Protein AF-A0A3L6ZQE1-F1 (afdb_monomer_lite)

Radius of gyration: 48.71 Å; chains: 1; bounding box: 100×29×162 Å

Organism: NCBI:txid331618

Foldseek 3Di:
DPDDPDVVVVVVVVVVVVVCVVPDDPDPQWDQDPNDIDHPDPVGDDDDDDDDDPDDDDDDDDDDDDDDDDDPDDDDDPDDDDDPDDDDDPDDDDDPDDDDDPDDDDDPDDDDDPDDDDDPDDDDDPDDDDDDPQDWDDDPPFWIFGCVPLNTWTAGPQGWIWDDDPFWTWTDDPQWIFIDGPFWTWTDHNQWIWIQGPQEIDTTPDDPDPPDDPPQPAPPSGYDDDDD

Structure (mmCIF, N/CA/C/O backbone):
data_AF-A0A3L6ZQE1-F1
#
_entry.id   AF-A0A3L6ZQE1-F1
#
loop_
_atom_site.group_PDB
_atom_site.id
_atom_site.type_symbol
_atom_site.label_atom_id
_atom_site.label_alt_id
_atom_site.label_comp_id
_atom_site.label_asym_id
_atom_site.label_entity_id
_atom_site.label_seq_id
_atom_site.pdbx_PDB_ins_code
_atom_site.Cartn_x
_atom_site.Cartn_y
_atom_site.Cartn_z
_atom_site.occupancy
_atom_site.B_iso_or_equiv
_atom_site.auth_seq_id
_atom_site.auth_comp_id
_atom_site.auth_asym_id
_atom_site.auth_atom_id
_atom_site.pdbx_PDB_model_num
ATOM 1 N N . MET A 1 1 ? -45.319 0.965 100.875 1.00 44.28 1 MET A N 1
ATOM 2 C CA . MET A 1 1 ? -45.058 -0.299 100.158 1.00 44.28 1 MET A CA 1
ATOM 3 C C . MET A 1 1 ? -45.583 -0.110 98.747 1.00 44.28 1 MET A C 1
ATOM 5 O O . MET A 1 1 ? -46.789 -0.121 98.553 1.00 44.28 1 MET A O 1
ATOM 9 N N . VAL A 1 2 ? -44.701 0.262 97.817 1.00 47.16 2 VAL A N 1
ATOM 10 C CA . VAL A 1 2 ? -45.082 0.537 96.424 1.00 47.16 2 VAL A CA 1
ATOM 11 C C . VAL A 1 2 ? -45.457 -0.800 95.795 1.00 47.16 2 VAL A C 1
ATOM 13 O O . VAL A 1 2 ? -44.670 -1.742 95.838 1.00 47.16 2 VAL A O 1
ATOM 16 N N . MET A 1 3 ? -46.700 -0.894 95.330 1.00 55.94 3 MET A N 1
ATOM 17 C CA . MET A 1 3 ? -47.257 -2.064 94.664 1.00 55.94 3 MET A CA 1
ATOM 18 C C . MET A 1 3 ? -46.372 -2.379 93.453 1.00 55.94 3 MET A C 1
ATOM 20 O O . MET A 1 3 ? -46.224 -1.546 92.565 1.00 55.94 3 MET A O 1
ATOM 24 N N . ILE A 1 4 ? -45.720 -3.541 93.476 1.00 56.12 4 ILE A N 1
ATOM 25 C CA . ILE A 1 4 ? -44.991 -4.072 92.325 1.00 56.12 4 ILE A CA 1
ATOM 26 C C . ILE A 1 4 ? -46.034 -4.303 91.232 1.00 56.12 4 ILE A C 1
ATOM 28 O O . ILE A 1 4 ? -46.994 -5.044 91.451 1.00 56.12 4 ILE A O 1
ATOM 32 N N . ASP A 1 5 ? -45.868 -3.620 90.099 1.00 65.69 5 ASP A N 1
ATOM 33 C CA . ASP A 1 5 ? -46.654 -3.838 88.888 1.00 65.69 5 ASP A CA 1
ATOM 34 C C . ASP A 1 5 ? -46.749 -5.339 88.581 1.00 65.69 5 ASP A C 1
ATOM 36 O O . ASP A 1 5 ? -45.762 -6.067 88.682 1.00 65.69 5 ASP A O 1
ATOM 40 N N . ASP A 1 6 ? -47.947 -5.798 88.214 1.00 75.69 6 ASP A N 1
ATOM 41 C CA . ASP A 1 6 ? -48.232 -7.188 87.852 1.00 75.69 6 ASP A CA 1
ATOM 42 C C . ASP A 1 6 ? -47.185 -7.720 86.844 1.00 75.69 6 ASP A C 1
ATOM 44 O O . ASP A 1 6 ? -47.187 -7.297 85.677 1.00 75.69 6 ASP A O 1
ATOM 48 N N . PRO A 1 7 ? -46.303 -8.659 87.251 1.00 74.44 7 PRO A N 1
ATOM 49 C CA . PRO A 1 7 ? -45.207 -9.141 86.415 1.00 74.44 7 PRO A CA 1
ATOM 50 C C . PRO A 1 7 ? -45.709 -9.701 85.084 1.00 74.44 7 PRO A C 1
ATOM 52 O O . PRO A 1 7 ? -45.060 -9.547 84.050 1.00 74.44 7 PRO A O 1
ATOM 55 N N . SER A 1 8 ? -46.899 -10.310 85.082 1.00 80.19 8 SER A N 1
ATOM 56 C CA . SER A 1 8 ? -47.488 -10.948 83.904 1.00 80.19 8 SER A CA 1
ATOM 57 C C . SER A 1 8 ? -47.759 -9.958 82.765 1.00 80.19 8 SER A C 1
ATOM 59 O O . SER A 1 8 ? -47.544 -10.282 81.594 1.00 80.19 8 SER A O 1
ATOM 61 N N . ARG A 1 9 ? -48.133 -8.714 83.090 1.00 82.50 9 ARG A N 1
ATOM 62 C CA . ARG A 1 9 ? -48.333 -7.643 82.103 1.00 82.50 9 ARG A CA 1
ATOM 63 C C . ARG A 1 9 ? -47.018 -7.196 81.479 1.00 82.50 9 ARG A C 1
ATOM 65 O O . ARG A 1 9 ? -46.969 -6.975 80.269 1.00 82.50 9 ARG A O 1
ATOM 72 N N . ALA A 1 10 ? -45.958 -7.109 82.281 1.00 82.88 10 ALA A N 1
ATOM 73 C CA . ALA A 1 10 ? -44.620 -6.785 81.799 1.00 82.88 10 ALA A CA 1
ATOM 74 C C . ALA A 1 10 ? -44.085 -7.880 80.857 1.00 82.88 10 ALA A C 1
ATOM 76 O O . ALA A 1 10 ? -43.572 -7.570 79.781 1.00 82.88 10 ALA A O 1
ATOM 77 N N . TYR A 1 11 ? -44.292 -9.160 81.193 1.00 88.62 11 TYR A N 1
ATOM 78 C CA . TYR A 1 11 ? -43.944 -10.282 80.312 1.00 88.62 11 TYR A CA 1
ATOM 79 C C . TYR A 1 11 ? -44.735 -10.262 78.996 1.00 88.62 11 TYR A C 1
ATOM 81 O O . TYR A 1 11 ? -44.158 -10.462 77.927 1.00 88.62 11 TYR A O 1
ATOM 89 N N . ALA A 1 12 ? -46.038 -9.968 79.040 1.00 89.62 12 ALA A N 1
ATOM 90 C CA . ALA A 1 12 ? -46.870 -9.864 77.841 1.00 89.62 12 ALA A CA 1
ATOM 91 C C . ALA A 1 12 ? -46.484 -8.674 76.940 1.00 89.62 12 ALA A C 1
ATOM 93 O O . ALA A 1 12 ? -46.630 -8.740 75.715 1.00 89.62 12 ALA A O 1
ATOM 94 N N . ASP A 1 13 ? -46.002 -7.568 77.512 1.00 91.69 13 ASP A N 1
ATOM 95 C CA . ASP A 1 13 ? -45.483 -6.439 76.736 1.00 91.69 13 ASP A CA 1
ATOM 96 C C . ASP A 1 13 ? -44.124 -6.749 76.094 1.00 91.69 13 ASP A C 1
ATOM 98 O O . ASP A 1 13 ? -43.938 -6.514 74.897 1.00 91.69 13 ASP A O 1
ATOM 102 N N . LEU A 1 14 ? -43.212 -7.379 76.841 1.00 91.56 14 LEU A N 1
ATOM 103 C CA . LEU A 1 14 ? -41.934 -7.861 76.314 1.00 91.56 14 LEU A CA 1
ATOM 104 C C . LEU A 1 14 ? -42.135 -8.848 75.161 1.00 91.56 14 LEU A C 1
ATOM 106 O O . LEU A 1 14 ? -41.549 -8.658 74.097 1.00 91.56 14 LEU A O 1
ATOM 110 N N . ALA A 1 15 ? -43.027 -9.830 75.313 1.00 92.56 15 ALA A N 1
ATOM 111 C CA . ALA A 1 15 ? -43.349 -10.785 74.253 1.00 92.56 15 ALA A CA 1
ATOM 112 C C . ALA A 1 15 ? -43.865 -10.088 72.979 1.00 92.56 15 ALA A C 1
ATOM 114 O O . ALA A 1 15 ? -43.487 -10.449 71.863 1.00 92.56 15 ALA A O 1
ATOM 115 N N . ARG A 1 16 ? -44.679 -9.031 73.121 1.00 92.12 16 ARG A N 1
ATOM 116 C CA . ARG A 1 16 ? -45.151 -8.219 71.984 1.00 92.12 16 ARG A CA 1
ATOM 117 C C . ARG A 1 16 ? -44.046 -7.372 71.354 1.00 92.12 16 ARG A C 1
ATOM 119 O O . ARG A 1 16 ? -44.064 -7.166 70.142 1.00 92.12 16 ARG A O 1
ATOM 126 N N . ARG A 1 17 ? -43.101 -6.839 72.133 1.00 92.81 17 ARG A N 1
ATOM 127 C CA . ARG A 1 17 ? -41.940 -6.094 71.605 1.00 92.81 17 ARG A CA 1
ATOM 128 C C . ARG A 1 17 ? -40.978 -7.017 70.862 1.00 92.81 17 ARG A C 1
ATOM 130 O O . ARG A 1 17 ? -40.564 -6.659 69.766 1.00 92.81 17 ARG A O 1
ATOM 137 N N . ILE A 1 18 ? -40.714 -8.208 71.396 1.00 90.50 18 ILE A N 1
ATOM 138 C CA . ILE A 1 18 ? -39.891 -9.240 70.751 1.00 90.50 18 ILE A CA 1
ATOM 139 C C . ILE A 1 18 ? -40.518 -9.656 69.422 1.00 90.50 18 ILE A C 1
ATOM 141 O O . ILE A 1 18 ? -39.880 -9.510 68.388 1.00 90.50 18 ILE A O 1
ATOM 145 N N . LYS A 1 19 ? -41.807 -10.016 69.412 1.00 89.00 19 LYS A N 1
ATOM 146 C CA . LYS A 1 19 ? -42.506 -10.379 68.171 1.00 89.00 19 LYS A CA 1
ATOM 147 C C . LYS A 1 19 ? -42.505 -9.252 67.131 1.00 89.00 19 LYS A C 1
ATOM 149 O O . LYS A 1 19 ? -42.510 -9.517 65.934 1.00 89.00 19 LYS A O 1
ATOM 154 N N . ARG A 1 20 ? -42.511 -7.983 67.558 1.00 86.06 20 ARG A N 1
ATOM 155 C CA . ARG A 1 20 ? -42.359 -6.839 66.642 1.00 86.06 20 ARG A CA 1
ATOM 156 C C . ARG A 1 20 ? -40.944 -6.732 66.086 1.00 86.06 20 ARG A C 1
ATOM 158 O O . ARG A 1 20 ? -40.821 -6.484 64.899 1.00 86.06 20 ARG A O 1
ATOM 165 N N . LEU A 1 21 ? -39.912 -6.927 66.903 1.00 84.12 21 LEU A N 1
ATOM 166 C CA . LEU A 1 21 ? -38.517 -6.915 66.451 1.00 84.12 21 LEU A CA 1
ATOM 167 C C . LEU A 1 21 ? -38.214 -8.077 65.500 1.00 84.12 21 LEU A C 1
ATOM 169 O O . LEU A 1 21 ? -37.552 -7.869 64.493 1.00 84.12 21 LEU A O 1
ATOM 173 N N . GLU A 1 22 ? -38.758 -9.262 65.773 1.00 81.88 22 GLU A N 1
ATOM 174 C CA . GLU A 1 22 ? -38.622 -10.447 64.916 1.00 81.88 22 GLU A CA 1
ATOM 175 C C . GLU A 1 22 ? -39.257 -10.264 63.529 1.00 81.88 22 GLU A C 1
ATOM 177 O O . GLU A 1 22 ? -38.824 -10.898 62.573 1.00 81.88 22 GLU A O 1
ATOM 182 N N . ASN A 1 23 ? -40.273 -9.401 63.412 1.00 80.88 23 ASN A N 1
ATOM 183 C CA . ASN A 1 23 ? -41.002 -9.160 62.162 1.00 80.88 23 ASN A CA 1
ATOM 184 C C . ASN A 1 23 ? -40.746 -7.770 61.554 1.00 80.88 23 ASN A C 1
ATOM 186 O O . ASN A 1 23 ? -41.330 -7.439 60.522 1.00 80.88 23 ASN A O 1
ATOM 190 N N . ALA A 1 24 ? -39.932 -6.930 62.193 1.00 78.25 24 ALA A N 1
ATOM 191 C CA . ALA A 1 24 ? -39.605 -5.608 61.679 1.00 78.25 24 ALA A CA 1
ATOM 192 C C . ALA A 1 24 ? -38.516 -5.713 60.611 1.00 78.25 24 ALA A C 1
ATOM 194 O O . ALA A 1 24 ? -37.560 -6.475 60.755 1.00 78.25 24 ALA A O 1
ATOM 195 N N . SER A 1 25 ? -38.615 -4.888 59.566 1.00 74.06 25 SER A N 1
ATOM 196 C CA . SER A 1 25 ? -37.473 -4.652 58.687 1.00 74.06 25 SER A CA 1
ATOM 197 C C . SER A 1 25 ? -36.320 -4.067 59.513 1.00 74.06 25 SER A C 1
ATOM 199 O O . SER A 1 25 ? -36.516 -3.038 60.166 1.00 74.06 25 SER A O 1
ATOM 201 N N . PRO A 1 26 ? -35.125 -4.679 59.492 1.00 72.56 26 PRO A N 1
ATOM 202 C CA . PRO A 1 26 ? -34.004 -4.250 60.327 1.00 72.56 26 PRO A CA 1
ATOM 203 C C . PRO A 1 26 ? -33.464 -2.860 59.952 1.00 72.56 26 PRO A C 1
ATOM 205 O O . PRO A 1 26 ? -32.841 -2.211 60.787 1.00 72.56 26 PRO A O 1
ATOM 208 N N . LEU A 1 27 ? -33.721 -2.383 58.725 1.00 77.69 27 LEU A N 1
ATOM 209 C CA . LEU A 1 27 ? -33.365 -1.043 58.247 1.00 77.69 27 LEU A CA 1
ATOM 210 C C . LEU A 1 27 ? -34.576 -0.371 57.572 1.00 77.69 27 LEU A C 1
ATOM 212 O O . LEU A 1 27 ? -35.388 -1.038 56.922 1.00 77.69 27 LEU A O 1
ATOM 216 N N . GLY A 1 28 ? -34.694 0.954 57.699 1.00 78.75 28 GLY A N 1
ATOM 217 C CA . GLY A 1 28 ? -35.713 1.739 56.991 1.00 78.75 28 GLY A CA 1
ATOM 218 C C . GLY A 1 28 ? -35.571 1.610 55.470 1.00 78.75 28 GLY A C 1
ATOM 219 O O . GLY A 1 28 ? -34.458 1.507 54.963 1.00 78.75 28 GLY A O 1
ATOM 220 N N . TYR A 1 29 ? -36.695 1.585 54.747 1.00 83.25 29 TYR A N 1
ATOM 221 C CA . TYR A 1 29 ? -36.739 1.389 53.286 1.00 83.25 29 TYR A CA 1
ATOM 222 C C . TYR A 1 29 ? -36.043 0.109 52.791 1.00 83.25 29 TYR A C 1
ATOM 224 O O . TYR A 1 29 ? -35.619 0.042 51.638 1.00 83.25 29 TYR A O 1
ATOM 232 N N . SER A 1 30 ? -35.937 -0.913 53.646 1.00 88.00 30 SER A N 1
ATOM 233 C CA . SER A 1 30 ? -35.391 -2.216 53.274 1.00 88.00 30 SER A CA 1
ATOM 234 C C . SER A 1 30 ? -36.359 -3.355 53.575 1.00 88.00 30 SER A C 1
ATOM 236 O O . SER A 1 30 ? -37.235 -3.248 54.442 1.00 88.00 30 SER A O 1
ATOM 238 N N . SER A 1 31 ? -36.190 -4.469 52.873 1.00 85.69 31 SER A N 1
ATOM 239 C CA . SER A 1 31 ? -36.847 -5.728 53.209 1.00 85.69 31 SER A CA 1
ATOM 240 C C . SER A 1 31 ? -35.892 -6.897 53.013 1.00 85.69 31 SER A C 1
ATOM 242 O O . SER A 1 31 ? -34.949 -6.818 52.226 1.00 85.69 31 SER A O 1
ATOM 244 N N . VAL A 1 32 ? -36.140 -7.988 53.734 1.00 85.25 32 VAL A N 1
ATOM 245 C CA . VAL A 1 32 ? -35.520 -9.276 53.432 1.00 85.25 32 VAL A CA 1
ATOM 246 C C . VAL A 1 32 ? -36.598 -10.148 52.813 1.00 85.25 32 VAL A C 1
ATOM 248 O O . VAL A 1 32 ? -37.541 -10.552 53.491 1.00 85.25 32 VAL A O 1
ATOM 251 N N . SER A 1 33 ? -36.486 -10.413 51.514 1.00 79.31 33 SER A N 1
ATOM 252 C CA . SER A 1 33 ? -37.452 -11.223 50.773 1.00 79.31 33 SER A CA 1
ATOM 253 C C . SER A 1 33 ? -36.714 -12.300 49.984 1.00 79.31 33 SER A C 1
ATOM 255 O O . SER A 1 33 ? -35.676 -12.043 49.378 1.00 79.31 33 SER A O 1
ATOM 257 N N . ARG A 1 34 ? -37.208 -13.547 50.037 1.00 81.81 34 ARG A N 1
ATOM 258 C CA . ARG A 1 34 ? -36.627 -14.696 49.307 1.00 81.81 34 ARG A CA 1
ATOM 259 C C . ARG A 1 34 ? -35.106 -14.875 49.512 1.00 81.81 34 ARG A C 1
ATOM 261 O O . ARG A 1 34 ? -34.412 -15.332 48.612 1.00 81.81 34 ARG A O 1
ATOM 268 N N . GLY A 1 35 ? -34.591 -14.515 50.691 1.00 83.00 35 GLY A N 1
ATOM 269 C CA . GLY A 1 35 ? -33.167 -14.627 51.031 1.00 83.00 35 GLY A CA 1
ATOM 270 C C . GLY A 1 35 ? -32.271 -13.487 50.530 1.00 83.00 35 GLY A C 1
ATOM 271 O O . GLY A 1 35 ? -31.060 -13.571 50.708 1.00 83.00 35 GLY A O 1
ATOM 272 N N . ALA A 1 36 ? -32.830 -12.427 49.939 1.00 85.44 36 ALA A N 1
ATOM 273 C CA . ALA A 1 36 ? -32.095 -11.236 49.517 1.00 85.44 36 ALA A CA 1
ATOM 274 C C . ALA A 1 36 ? -32.466 -10.017 50.372 1.00 85.44 36 ALA A C 1
ATOM 276 O O . ALA A 1 36 ? -33.606 -9.889 50.819 1.00 85.44 36 ALA A O 1
ATOM 277 N N . VAL A 1 37 ? -31.505 -9.113 50.564 1.00 88.38 37 VAL A N 1
ATOM 278 C CA . VAL A 1 37 ? -31.753 -7.766 51.090 1.00 88.38 37 VAL A CA 1
ATOM 279 C C . VAL A 1 37 ? -32.115 -6.864 49.913 1.00 88.38 37 VAL A C 1
ATOM 281 O O . VAL A 1 37 ? -31.325 -6.714 48.983 1.00 88.38 37 VAL A O 1
ATOM 284 N N . GLU A 1 38 ? -33.296 -6.258 49.954 1.00 88.38 38 GLU A N 1
ATOM 285 C CA . GLU A 1 38 ? -33.741 -5.245 48.996 1.00 88.38 38 GLU A CA 1
ATOM 286 C C . GLU A 1 38 ? -33.724 -3.869 49.675 1.00 88.38 38 GLU A C 1
ATOM 288 O O . GLU A 1 38 ? -34.256 -3.724 50.775 1.00 88.38 38 GLU A O 1
ATOM 293 N N . ILE A 1 39 ? -33.126 -2.862 49.028 1.00 89.44 39 ILE A N 1
ATOM 294 C CA . ILE A 1 39 ? -33.066 -1.468 49.496 1.00 89.44 39 ILE A CA 1
ATOM 295 C C . ILE A 1 39 ? -33.788 -0.599 48.466 1.00 89.44 39 ILE A C 1
ATOM 297 O O . ILE A 1 39 ? -33.390 -0.551 47.306 1.00 89.44 39 ILE A O 1
ATOM 301 N N . LEU A 1 40 ? -34.843 0.089 48.900 1.00 85.88 40 LEU A N 1
ATOM 302 C CA . LEU A 1 40 ? -35.696 0.954 48.076 1.00 85.88 40 LEU A CA 1
ATOM 303 C C . LEU A 1 40 ? -35.494 2.445 48.402 1.00 85.88 40 LEU A C 1
ATOM 305 O O . LEU A 1 40 ? -36.358 3.273 48.118 1.00 85.88 40 LEU A O 1
ATOM 309 N N . SER A 1 41 ? -34.368 2.787 49.036 1.00 86.81 41 SER A N 1
ATOM 310 C CA . SER A 1 41 ? -33.964 4.176 49.270 1.00 86.81 41 SER A CA 1
ATOM 311 C C . SER A 1 41 ? -33.734 4.905 47.943 1.00 86.81 41 SER A C 1
ATOM 313 O O . SER A 1 41 ? -33.209 4.315 47.000 1.00 86.81 41 SER A O 1
ATOM 315 N N . GLN A 1 42 ? -34.066 6.198 47.884 1.00 86.06 42 GLN A N 1
ATOM 316 C CA . GLN A 1 42 ? -33.778 7.037 46.712 1.00 86.06 42 GLN A CA 1
ATOM 317 C C . GLN A 1 42 ? -32.270 7.182 46.462 1.00 86.06 42 GLN A C 1
ATOM 319 O O . GLN A 1 42 ? -31.845 7.213 45.311 1.00 86.06 42 GLN A O 1
ATOM 324 N N . ASP A 1 43 ? -31.470 7.189 47.531 1.00 85.94 43 ASP A N 1
ATOM 325 C CA . ASP A 1 43 ? -30.006 7.268 47.458 1.00 85.94 43 ASP A CA 1
ATOM 326 C C . ASP A 1 43 ? -29.344 5.901 47.188 1.00 85.94 43 ASP A C 1
ATOM 328 O O . ASP A 1 43 ? -28.131 5.809 47.005 1.00 85.94 43 ASP A O 1
ATOM 332 N N . GLY A 1 44 ? -30.128 4.817 47.165 1.00 87.69 44 GLY A N 1
ATOM 333 C CA . GLY A 1 44 ? -29.631 3.456 46.976 1.00 87.69 44 GLY A CA 1
ATOM 334 C C . GLY A 1 44 ? -28.797 2.932 48.152 1.00 87.69 44 GLY A C 1
ATOM 335 O O . GLY A 1 44 ? -29.100 3.190 49.318 1.00 87.69 44 GLY A O 1
ATOM 336 N N . LEU A 1 45 ? -27.771 2.133 47.838 1.00 89.81 45 LEU A N 1
ATOM 337 C CA . LEU A 1 45 ? -26.800 1.612 48.803 1.00 89.81 45 LEU A CA 1
ATOM 338 C C . LEU A 1 45 ? -25.553 2.504 48.805 1.00 89.81 45 LEU A C 1
ATOM 340 O O . LEU A 1 45 ? -24.791 2.504 47.840 1.00 89.81 45 LEU A O 1
ATOM 344 N N . ILE A 1 46 ? -25.316 3.202 49.913 1.00 90.25 46 ILE A N 1
ATOM 345 C CA . ILE A 1 46 ? -24.066 3.923 50.166 1.00 90.25 46 ILE A CA 1
ATOM 346 C C . ILE A 1 46 ? -23.144 3.007 50.972 1.00 90.25 46 ILE A C 1
ATOM 348 O O . ILE A 1 46 ? -23.547 2.466 52.002 1.00 90.25 46 ILE A O 1
ATOM 352 N N . VAL A 1 47 ? -21.905 2.834 50.510 1.00 92.12 47 VAL A N 1
ATOM 353 C CA . VAL A 1 47 ? -20.874 2.074 51.227 1.00 92.12 47 VAL A CA 1
ATOM 354 C C . VAL A 1 47 ? -19.715 3.005 51.551 1.00 92.12 47 VAL A C 1
ATOM 356 O O . VAL A 1 47 ? -18.917 3.346 50.682 1.00 92.12 47 VAL A O 1
ATOM 359 N N . GLU A 1 48 ? -19.606 3.396 52.815 1.00 92.94 48 GLU A N 1
ATOM 360 C CA . GLU A 1 48 ? -18.435 4.102 53.329 1.00 92.94 48 GLU A CA 1
ATOM 361 C C . GLU A 1 48 ? -17.370 3.066 53.709 1.00 92.94 48 GLU A C 1
ATOM 363 O O . GLU A 1 48 ? -17.433 2.430 54.760 1.00 92.94 48 GLU A O 1
ATOM 368 N N . GLY A 1 49 ? -16.421 2.829 52.800 1.00 93.62 49 GLY A N 1
ATOM 369 C CA . GLY A 1 49 ? -15.352 1.849 52.978 1.00 93.62 49 GLY A CA 1
ATOM 370 C C . GLY A 1 49 ? -15.233 0.903 51.789 1.00 93.62 49 GLY A C 1
ATOM 371 O O . GLY A 1 49 ? -15.179 1.336 50.641 1.00 93.62 49 GLY A O 1
ATOM 372 N N . SER A 1 50 ? -15.154 -0.398 52.068 1.00 93.56 50 SER A N 1
ATOM 373 C CA . SER A 1 50 ? -14.978 -1.426 51.039 1.00 93.56 50 SER A CA 1
ATOM 374 C C . SER A 1 50 ? -16.220 -2.299 50.901 1.00 93.56 50 SER A C 1
ATOM 376 O O . SER A 1 50 ? -16.830 -2.687 51.895 1.00 93.56 50 SER A O 1
ATOM 378 N N . ALA A 1 51 ? -16.560 -2.638 49.660 1.00 94.31 51 ALA A N 1
ATOM 379 C CA . ALA A 1 51 ? -17.526 -3.674 49.328 1.00 94.31 51 ALA A CA 1
ATOM 380 C C . ALA A 1 51 ? -16.804 -4.789 48.568 1.00 94.31 51 ALA A C 1
ATOM 382 O O . ALA A 1 51 ? -15.970 -4.517 47.705 1.00 94.31 51 ALA A O 1
ATOM 383 N N . SER A 1 52 ? -17.140 -6.041 48.870 1.00 95.75 52 SER A N 1
ATOM 384 C CA . SER A 1 52 ? -16.661 -7.205 48.126 1.00 95.75 52 SER A CA 1
ATOM 385 C C . SER A 1 52 ? -17.855 -7.984 47.595 1.00 95.75 52 SER A C 1
ATOM 387 O O . SER A 1 52 ? -18.777 -8.302 48.345 1.00 95.75 52 SER A O 1
ATOM 389 N N . VAL A 1 53 ? -17.834 -8.290 46.298 1.00 94.81 53 VAL A N 1
ATOM 390 C CA . VAL A 1 53 ? -18.830 -9.130 45.631 1.00 94.81 53 VAL A CA 1
ATOM 391 C C . VAL A 1 53 ? -18.085 -10.306 45.015 1.00 94.81 53 VAL A C 1
ATOM 393 O O . VAL A 1 53 ? -17.348 -10.144 44.049 1.00 94.81 53 VAL A O 1
ATOM 396 N N . THR A 1 54 ? -18.252 -11.495 45.588 1.00 93.56 54 THR A N 1
ATOM 397 C CA . THR A 1 54 ? -17.598 -12.728 45.110 1.00 93.56 54 THR A CA 1
ATOM 398 C C . THR A 1 54 ? -18.403 -13.450 44.027 1.00 93.56 54 THR A C 1
ATOM 400 O O . THR A 1 54 ? -17.907 -14.390 43.409 1.00 93.56 54 THR A O 1
ATOM 403 N N . GLY A 1 55 ? -19.648 -13.022 43.806 1.00 92.06 55 GLY A N 1
ATOM 404 C CA . GLY A 1 55 ? -20.554 -13.557 42.796 1.00 92.06 55 GLY A CA 1
ATOM 405 C C . GLY A 1 55 ? -20.791 -12.597 41.631 1.00 92.06 55 GLY A C 1
ATOM 406 O O . GLY A 1 55 ? -20.013 -11.686 41.357 1.00 92.06 55 GLY A O 1
ATOM 407 N N . LEU A 1 56 ? -21.909 -12.803 40.941 1.00 92.19 56 LEU A N 1
ATOM 408 C CA . LEU A 1 56 ? -22.327 -11.950 39.835 1.00 92.19 56 LEU A CA 1
ATOM 409 C C . LEU A 1 56 ? -22.833 -10.597 40.351 1.00 92.19 56 LEU A C 1
ATOM 411 O O . LEU A 1 56 ? -23.845 -10.536 41.047 1.00 92.19 56 LEU A O 1
ATOM 415 N N . LEU A 1 57 ? -22.196 -9.512 39.915 1.00 93.25 57 LEU A N 1
ATOM 416 C CA . LEU A 1 57 ? -22.775 -8.174 39.973 1.00 93.25 57 LEU A CA 1
ATOM 417 C C . LEU A 1 57 ? -23.472 -7.880 38.641 1.00 93.25 57 LEU A C 1
ATOM 419 O O . LEU A 1 57 ? -22.818 -7.716 37.612 1.00 93.25 57 LEU A O 1
ATOM 423 N N . LYS A 1 58 ? -24.805 -7.822 38.652 1.00 93.56 58 LYS A N 1
ATOM 424 C CA . LYS A 1 58 ? -25.609 -7.422 37.493 1.00 93.56 58 LYS A CA 1
ATOM 425 C C . LYS A 1 58 ? -26.282 -6.092 37.798 1.00 93.56 58 LYS A C 1
ATOM 427 O O . LYS A 1 58 ? -27.017 -5.987 38.772 1.00 93.56 58 LYS A O 1
ATOM 432 N N . GLY A 1 59 ? -26.054 -5.103 36.945 1.00 90.81 59 GLY A N 1
ATOM 433 C CA . GLY A 1 59 ? -26.682 -3.791 37.039 1.00 90.81 59 GLY A CA 1
ATOM 434 C C . GLY A 1 59 ? -27.144 -3.310 35.671 1.00 90.81 59 GLY A C 1
ATOM 435 O O . GLY A 1 59 ? -26.649 -3.758 34.638 1.00 90.81 59 GLY A O 1
ATOM 436 N N . SER A 1 60 ? -28.104 -2.396 35.678 1.00 89.31 60 SER A N 1
ATOM 437 C CA . SER A 1 60 ? -28.495 -1.599 34.519 1.00 89.31 60 SER A CA 1
ATOM 438 C C . SER A 1 60 ? -28.213 -0.136 34.833 1.00 89.31 60 SER A C 1
ATOM 440 O O . SER A 1 60 ? -28.533 0.314 35.930 1.00 89.31 60 SER A O 1
ATOM 442 N N . GLY A 1 61 ? -27.646 0.602 33.882 1.00 89.69 61 GLY A N 1
ATOM 443 C CA . GLY A 1 61 ? -27.301 2.013 34.050 1.00 89.69 61 GLY A CA 1
ATOM 444 C C . GLY A 1 61 ? -25.803 2.268 33.921 1.00 89.69 61 GLY A C 1
ATOM 445 O O . GLY A 1 61 ? -25.073 1.476 33.325 1.00 89.69 61 GLY A O 1
ATOM 446 N N . THR A 1 62 ? -25.364 3.398 34.465 1.00 91.50 62 THR A N 1
ATOM 447 C CA . THR A 1 62 ? -23.983 3.875 34.354 1.00 91.50 62 THR A CA 1
ATOM 448 C C . THR A 1 62 ? -23.163 3.447 35.566 1.00 91.50 62 THR A C 1
ATOM 450 O O . THR A 1 62 ? -23.574 3.665 36.703 1.00 91.50 62 THR A O 1
ATOM 453 N N . LEU A 1 63 ? 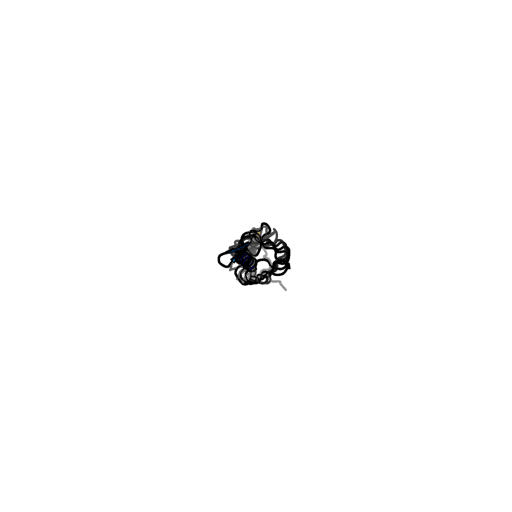-21.971 2.900 35.323 1.00 93.19 63 LEU A N 1
ATOM 454 C CA . LEU A 1 63 ? -20.939 2.719 36.341 1.00 93.19 63 LEU A CA 1
ATOM 455 C C . LEU A 1 63 ? -19.910 3.846 36.198 1.00 93.19 63 LEU A C 1
ATOM 457 O O . LEU A 1 63 ? -19.118 3.840 35.259 1.00 93.19 63 LEU A O 1
ATOM 461 N N . ASN A 1 64 ? -19.922 4.803 37.125 1.00 94.25 64 ASN A N 1
ATOM 462 C CA . ASN A 1 64 ? -18.901 5.847 37.209 1.00 94.25 64 ASN A CA 1
ATOM 463 C C . ASN A 1 64 ? -17.821 5.417 38.206 1.00 94.25 64 ASN A C 1
ATOM 465 O O . ASN A 1 64 ? -18.114 5.208 39.381 1.00 94.25 64 ASN A O 1
ATOM 469 N N . TRP A 1 65 ? -16.577 5.303 37.743 1.00 94.38 65 TRP A N 1
ATOM 470 C CA . TRP A 1 65 ? -15.431 4.911 38.560 1.00 94.38 65 TRP A CA 1
ATOM 471 C C . TRP A 1 65 ? -14.294 5.911 38.351 1.00 94.38 65 TRP A C 1
ATOM 473 O O . TRP A 1 65 ? -13.888 6.162 37.220 1.00 94.38 65 TRP A O 1
ATOM 483 N N . THR A 1 66 ? -13.802 6.511 39.432 1.00 91.69 66 THR A N 1
ATOM 484 C CA . THR A 1 66 ? -12.804 7.596 39.384 1.00 91.69 66 THR A CA 1
ATOM 485 C C . THR A 1 66 ? -11.385 7.132 39.716 1.00 91.69 66 THR A C 1
ATOM 487 O O . THR A 1 66 ? -10.451 7.929 39.671 1.00 91.69 66 THR A O 1
ATOM 490 N N . GLY A 1 67 ? -11.208 5.848 40.038 1.00 92.06 67 GLY A N 1
ATOM 491 C CA . GLY A 1 67 ? -9.916 5.241 40.347 1.00 92.06 67 GLY A CA 1
ATOM 492 C C . GLY A 1 67 ? -9.404 4.304 39.247 1.00 92.06 67 GLY A C 1
ATOM 493 O O . GLY A 1 67 ? -10.039 4.134 38.208 1.00 92.06 67 GLY A O 1
ATOM 494 N N . PRO A 1 68 ? -8.266 3.632 39.472 1.00 92.81 68 PRO A N 1
ATOM 495 C CA . PRO A 1 68 ? -7.851 2.525 38.622 1.00 92.81 68 PRO A CA 1
ATOM 496 C C . PRO A 1 68 ? -8.852 1.369 38.738 1.00 92.81 68 PRO A C 1
ATOM 498 O O . PRO A 1 68 ? -9.335 1.063 39.829 1.00 92.81 68 PRO A O 1
ATOM 501 N N . ALA A 1 69 ? -9.158 0.717 37.620 1.00 94.00 69 ALA A N 1
ATOM 502 C CA . ALA A 1 69 ? -9.964 -0.498 37.581 1.00 94.00 69 ALA A CA 1
ATOM 503 C C . ALA A 1 69 ? -9.132 -1.621 36.961 1.00 94.00 69 ALA A C 1
ATOM 505 O O . ALA A 1 69 ? -8.583 -1.460 35.872 1.00 94.00 69 ALA A O 1
ATOM 506 N N . ASN A 1 70 ? -9.041 -2.757 37.650 1.00 94.88 70 ASN A N 1
ATOM 507 C CA . ASN A 1 70 ? -8.431 -3.963 37.104 1.00 94.88 70 ASN A CA 1
ATOM 508 C C . ASN A 1 70 ? -9.541 -4.968 36.775 1.00 94.88 70 ASN A C 1
ATOM 510 O O . ASN A 1 70 ? -10.195 -5.496 37.674 1.00 94.88 70 ASN A O 1
ATOM 514 N N . LEU A 1 71 ? -9.767 -5.196 35.482 1.00 94.19 71 LEU A N 1
ATOM 515 C CA . LEU A 1 71 ? -10.745 -6.152 34.975 1.00 94.19 71 LEU A CA 1
ATOM 516 C C . LEU A 1 71 ? -9.997 -7.379 34.455 1.00 94.19 71 LEU A C 1
ATOM 518 O O . LEU A 1 71 ? -9.403 -7.345 33.380 1.00 94.19 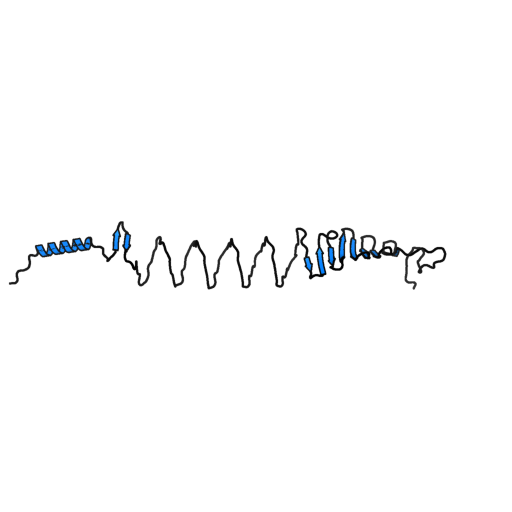71 LEU A O 1
ATOM 522 N N . ASN A 1 72 ? -10.038 -8.469 35.216 1.00 93.00 72 ASN A N 1
ATOM 523 C CA . ASN A 1 72 ? -9.431 -9.728 34.805 1.00 93.00 72 ASN A CA 1
ATOM 524 C C . ASN A 1 72 ? -10.434 -10.577 34.020 1.00 93.00 72 ASN A C 1
ATOM 526 O O . ASN A 1 72 ? -11.550 -10.825 34.477 1.00 93.00 72 ASN A O 1
ATOM 530 N N . GLY A 1 73 ? -10.012 -11.058 32.852 1.00 91.94 73 GLY A N 1
ATOM 531 C CA . GLY A 1 73 ? -10.828 -11.881 31.962 1.00 91.94 73 GLY A CA 1
ATOM 532 C C . GLY A 1 73 ? -11.352 -11.119 30.746 1.00 91.94 73 GLY A C 1
ATOM 533 O O . GLY A 1 73 ? -10.837 -10.070 30.365 1.00 91.94 73 GLY A O 1
ATOM 534 N N . LYS A 1 74 ? -12.362 -11.686 30.081 1.00 93.31 74 LYS A N 1
ATOM 535 C CA . LYS A 1 74 ? -12.916 -11.112 28.851 1.00 93.31 74 LYS A CA 1
ATOM 536 C C . LYS A 1 74 ? -13.779 -9.892 29.172 1.00 93.31 74 LYS A C 1
ATOM 538 O O . LYS A 1 74 ? -14.828 -10.027 29.795 1.00 93.31 74 LYS A O 1
ATOM 543 N N . VAL A 1 75 ? -13.385 -8.736 28.649 1.00 94.25 75 VAL A N 1
ATOM 544 C CA . VAL A 1 75 ? -14.186 -7.508 28.679 1.00 94.25 75 VAL A CA 1
ATOM 545 C C . VAL A 1 75 ? -14.820 -7.294 27.307 1.00 94.25 75 VAL A C 1
ATOM 547 O O . VAL A 1 75 ? -14.151 -7.400 26.282 1.00 94.25 75 VAL A O 1
ATOM 550 N N . SER A 1 76 ? -16.121 -7.013 27.282 1.00 94.75 76 SER A N 1
ATOM 551 C CA . SER A 1 76 ? -16.852 -6.649 26.067 1.00 94.75 76 SER A CA 1
ATOM 552 C C . SER A 1 76 ? -17.477 -5.279 26.268 1.00 94.75 76 SER A C 1
ATOM 554 O O . SER A 1 76 ? -18.301 -5.108 27.162 1.00 94.75 76 SER A O 1
ATOM 556 N N . VAL A 1 77 ? -17.111 -4.318 25.424 1.00 94.50 77 VAL A N 1
ATOM 557 C CA . VAL A 1 77 ? -17.681 -2.967 25.423 1.00 94.50 77 VAL A CA 1
ATOM 558 C C . VAL A 1 77 ? -18.512 -2.822 24.154 1.00 94.50 77 VAL A C 1
ATOM 560 O O . VAL A 1 77 ? -17.985 -2.930 23.053 1.00 94.50 77 VAL A O 1
ATOM 563 N N . GLY A 1 78 ? -19.823 -2.628 24.298 1.00 91.25 78 GLY A N 1
ATOM 564 C CA . GLY A 1 78 ? -20.753 -2.500 23.166 1.00 91.25 78 GLY A CA 1
ATOM 565 C C . GLY A 1 78 ? -20.789 -1.109 22.523 1.00 91.25 78 GLY A C 1
ATOM 566 O O . GLY A 1 78 ? -21.680 -0.836 21.727 1.00 91.25 78 GLY A O 1
ATOM 567 N N . GLY A 1 79 ? -19.872 -0.220 22.899 1.00 91.25 79 GLY A N 1
ATOM 568 C CA . GLY A 1 79 ? -19.819 1.168 22.450 1.00 91.25 79 GLY A CA 1
ATOM 569 C C . GLY A 1 79 ? -18.382 1.663 22.324 1.00 91.25 79 GLY A C 1
ATOM 570 O O . GLY A 1 79 ? -17.443 0.872 22.252 1.00 91.25 79 GLY A O 1
ATOM 571 N N . ASN A 1 80 ? -18.214 2.982 22.308 1.00 92.25 80 ASN A N 1
ATOM 572 C CA . ASN A 1 80 ? -16.909 3.602 22.107 1.00 92.25 80 ASN A CA 1
ATOM 573 C C . ASN A 1 80 ? -16.010 3.437 23.336 1.00 92.25 80 ASN A C 1
ATOM 575 O O . ASN A 1 80 ? -16.453 3.589 24.474 1.00 92.25 80 ASN A O 1
ATOM 579 N N . ILE A 1 81 ? -14.725 3.205 23.083 1.00 92.88 81 ILE A N 1
ATOM 580 C CA . ILE A 1 81 ? -13.669 3.292 24.088 1.00 92.88 81 ILE A CA 1
ATOM 581 C C . ILE A 1 81 ? -12.858 4.540 23.756 1.00 92.88 81 ILE A C 1
ATOM 583 O O . ILE A 1 81 ? -12.333 4.662 22.653 1.00 92.88 81 ILE A O 1
ATOM 587 N N . SER A 1 82 ? -12.764 5.466 24.707 1.00 93.81 82 SER A N 1
ATOM 588 C CA . SER A 1 82 ? -11.897 6.638 24.610 1.00 93.81 82 SER A CA 1
ATOM 589 C C . SER A 1 82 ? -10.841 6.546 25.701 1.00 93.81 82 SER A C 1
ATOM 591 O O . SER A 1 82 ? -11.174 6.581 26.884 1.00 93.81 82 SER A O 1
ATOM 593 N N . ALA A 1 83 ? -9.577 6.440 25.303 1.00 93.69 83 ALA A N 1
ATOM 594 C CA . ALA A 1 83 ? -8.433 6.519 26.199 1.00 93.69 83 ALA A CA 1
ATOM 595 C C . ALA A 1 83 ? -7.694 7.830 25.918 1.00 93.69 83 ALA A C 1
ATOM 597 O O . ALA A 1 83 ? -7.244 8.064 24.801 1.00 93.69 83 ALA A O 1
ATOM 598 N N . THR A 1 84 ? -7.604 8.706 26.916 1.00 90.12 84 THR A N 1
ATOM 599 C CA . THR A 1 84 ? -6.882 9.985 26.803 1.00 90.12 84 THR A CA 1
ATOM 600 C C . THR A 1 84 ? -5.393 9.852 27.126 1.00 90.12 84 THR A C 1
ATOM 602 O O . THR A 1 84 ? -4.609 10.723 26.760 1.00 90.12 84 THR A O 1
ATOM 605 N N . GLY A 1 85 ? -5.007 8.774 27.813 1.00 90.50 85 GLY A N 1
ATOM 606 C CA . GLY A 1 85 ? -3.618 8.385 28.045 1.00 90.50 85 GLY A CA 1
ATOM 607 C C . GLY A 1 85 ? -3.157 7.279 27.093 1.00 90.50 85 GLY A C 1
ATOM 608 O O . GLY A 1 85 ? -3.794 6.996 26.079 1.00 90.50 85 GLY A O 1
ATOM 609 N N . THR A 1 86 ? -2.055 6.621 27.445 1.00 92.12 86 THR A N 1
ATOM 610 C CA . THR A 1 86 ? -1.544 5.463 26.702 1.00 92.12 86 THR A CA 1
ATOM 611 C C . THR A 1 86 ? -2.513 4.286 26.796 1.00 92.12 86 THR A C 1
ATOM 613 O O . THR A 1 86 ? -2.932 3.905 27.888 1.00 92.12 86 THR A O 1
ATOM 616 N N . ALA A 1 87 ? -2.827 3.682 25.651 1.00 93.44 87 ALA A N 1
ATOM 617 C CA . ALA A 1 87 ? -3.521 2.405 25.572 1.00 93.44 87 ALA A CA 1
ATOM 618 C C . ALA A 1 87 ? -2.578 1.361 24.968 1.00 93.44 87 ALA A C 1
ATOM 620 O O . ALA A 1 87 ? -2.086 1.529 23.852 1.00 93.44 87 ALA A O 1
ATOM 621 N N . GLU A 1 88 ? -2.334 0.285 25.708 1.00 93.94 88 GLU A N 1
ATOM 622 C CA . GLU A 1 88 ? -1.539 -0.848 25.246 1.00 93.94 88 GLU A CA 1
ATOM 623 C C . GLU A 1 88 ? -2.467 -2.030 24.973 1.00 93.94 88 GLU A C 1
ATOM 625 O O . GLU A 1 88 ? -3.206 -2.480 25.850 1.00 93.94 88 GLU A O 1
ATOM 630 N N . PHE A 1 89 ? -2.432 -2.538 23.744 1.00 93.50 89 PHE A N 1
ATOM 631 C CA . PHE A 1 89 ? -3.210 -3.702 23.336 1.00 93.50 89 PHE A CA 1
ATOM 632 C C . PHE A 1 89 ? -2.261 -4.875 23.114 1.00 93.50 89 PHE A C 1
ATOM 634 O O . PHE A 1 89 ? -1.559 -4.945 22.106 1.00 93.50 89 PHE A O 1
ATOM 641 N N . GLY A 1 90 ? -2.230 -5.799 24.071 1.00 89.56 90 GLY A N 1
ATOM 642 C CA . GLY A 1 90 ? -1.490 -7.048 23.930 1.00 89.56 90 GLY A CA 1
ATOM 643 C C . GLY A 1 90 ? -2.183 -8.006 22.958 1.00 89.56 90 GLY A C 1
ATOM 644 O O . GLY A 1 90 ? -3.394 -8.215 23.026 1.00 89.56 90 GLY A O 1
ATOM 645 N N . GLY A 1 91 ? -1.405 -8.638 22.079 1.00 91.62 91 GLY A N 1
ATOM 646 C CA . GLY A 1 91 ? -1.900 -9.656 21.151 1.00 91.62 91 GLY A CA 1
ATOM 647 C C . GLY A 1 91 ? -2.537 -9.092 19.877 1.00 91.62 91 GLY A C 1
ATOM 648 O O . GLY A 1 91 ? -2.215 -7.999 19.415 1.00 91.62 91 GLY A O 1
ATOM 649 N N . LYS A 1 92 ? -3.410 -9.888 19.247 1.00 93.31 92 LYS A N 1
ATOM 650 C CA . LYS A 1 92 ? -4.026 -9.538 17.961 1.00 93.31 92 LYS A CA 1
ATOM 651 C C . LYS A 1 92 ? -5.120 -8.489 18.154 1.00 93.31 92 LYS A C 1
ATOM 653 O O . LYS A 1 92 ? -6.172 -8.790 18.711 1.00 93.31 92 LYS A O 1
ATOM 658 N N . THR A 1 93 ? -4.921 -7.321 17.557 1.00 94.81 93 THR A N 1
ATOM 659 C CA . THR A 1 93 ? -5.951 -6.282 17.435 1.00 94.81 93 THR A CA 1
ATOM 660 C C . THR A 1 93 ? -6.549 -6.315 16.032 1.00 94.81 93 THR A C 1
ATOM 662 O O . THR A 1 93 ? -5.834 -6.464 15.044 1.00 94.81 93 THR A O 1
ATOM 665 N N . THR A 1 94 ? -7.873 -6.225 15.929 1.00 94.81 94 THR A N 1
ATOM 666 C CA . THR A 1 94 ? -8.579 -6.091 14.647 1.00 94.81 94 THR A CA 1
ATOM 667 C C . THR A 1 94 ? -9.390 -4.808 14.683 1.00 94.81 94 THR A C 1
ATOM 669 O O . THR A 1 94 ? -10.228 -4.643 15.563 1.00 94.81 94 THR A O 1
ATOM 672 N N . ILE A 1 95 ? -9.145 -3.923 13.722 1.00 94.94 95 ILE A N 1
ATOM 673 C CA . ILE A 1 95 ? -9.926 -2.708 13.498 1.00 94.94 95 ILE A CA 1
ATOM 674 C C . ILE A 1 95 ? -10.697 -2.946 12.202 1.00 94.94 95 ILE A C 1
ATOM 676 O O . ILE A 1 95 ? -10.095 -3.192 11.160 1.00 94.94 95 ILE A O 1
ATOM 680 N N . SER A 1 96 ? -12.026 -2.974 12.280 1.00 92.56 96 SER A N 1
ATOM 681 C CA . SER A 1 96 ? -12.893 -3.224 11.119 1.00 92.56 96 SER A CA 1
ATOM 682 C C . SER A 1 96 ? -13.254 -1.956 10.345 1.00 92.56 96 SER A C 1
ATOM 684 O O . SER A 1 96 ? -13.758 -2.065 9.231 1.00 92.56 96 SER A O 1
ATOM 686 N N . GLY A 1 97 ? -13.039 -0.783 10.944 1.00 91.56 97 GLY A N 1
ATOM 687 C CA . GLY A 1 97 ? -13.236 0.523 10.319 1.00 91.56 97 GLY A CA 1
ATOM 688 C C . GLY A 1 97 ? -11.916 1.229 10.023 1.00 91.56 97 GLY A C 1
ATOM 689 O O . GLY A 1 97 ? -10.850 0.612 10.018 1.00 91.56 97 GLY A O 1
ATOM 690 N N . ASP A 1 98 ? -12.007 2.536 9.806 1.00 92.81 98 ASP A N 1
ATOM 691 C CA . ASP A 1 98 ? -10.842 3.376 9.552 1.00 92.81 98 ASP A CA 1
ATOM 692 C C . ASP A 1 98 ? -9.987 3.540 10.814 1.00 92.81 98 ASP A C 1
ATOM 694 O O . ASP A 1 98 ? -10.495 3.625 11.936 1.00 92.81 98 ASP A O 1
ATOM 698 N N . ALA A 1 99 ? -8.673 3.598 10.617 1.00 94.31 99 ALA A N 1
ATOM 699 C CA . ALA A 1 99 ? -7.703 3.908 11.654 1.00 94.31 99 ALA A CA 1
ATOM 700 C C . ALA A 1 99 ? -6.880 5.113 11.201 1.00 94.31 99 ALA A C 1
ATOM 702 O O . ALA A 1 99 ? -6.205 5.050 10.173 1.00 94.31 99 ALA A O 1
ATOM 703 N N . ASP A 1 100 ? -6.931 6.191 11.977 1.00 95.06 100 ASP A N 1
ATOM 704 C CA . ASP A 1 100 ? -6.068 7.353 11.797 1.00 95.06 100 ASP A CA 1
ATOM 705 C C . ASP A 1 100 ? -4.960 7.322 12.856 1.00 95.06 100 ASP A C 1
ATOM 707 O O . ASP A 1 100 ? -5.221 7.169 14.052 1.00 95.06 100 ASP A O 1
ATOM 711 N N . VAL A 1 101 ? -3.713 7.440 12.403 1.00 95.25 101 VAL A N 1
ATOM 712 C CA . VAL A 1 101 ? -2.526 7.529 13.251 1.00 95.25 101 VAL A CA 1
ATOM 713 C C . VAL A 1 101 ? -1.815 8.827 12.895 1.00 95.25 101 VAL A C 1
ATOM 715 O O . VAL A 1 101 ? -1.038 8.889 11.948 1.00 95.25 101 VAL A O 1
ATOM 718 N N . SER A 1 102 ? -2.064 9.868 13.685 1.00 91.69 102 SER A N 1
ATOM 719 C CA . SER A 1 102 ? -1.449 11.191 13.501 1.00 91.69 102 SER A CA 1
ATOM 720 C C . SER A 1 102 ? 0.027 11.244 13.917 1.00 91.69 102 SER A C 1
ATOM 722 O O . SER A 1 102 ? 0.756 12.166 13.550 1.00 91.69 102 SER A O 1
ATOM 724 N N . GLY A 1 103 ? 0.469 10.265 14.711 1.00 91.38 103 GLY A N 1
ATOM 725 C CA . GLY A 1 103 ? 1.844 10.120 15.172 1.00 91.38 103 GLY A CA 1
ATOM 726 C C . GLY A 1 103 ? 2.695 9.206 14.288 1.00 91.38 103 GLY A C 1
ATOM 727 O O . GLY A 1 103 ? 2.307 8.776 13.206 1.00 91.38 103 GLY A O 1
ATOM 728 N N . LYS A 1 104 ? 3.889 8.866 14.782 1.00 93.50 104 LYS A N 1
ATOM 729 C CA . LYS A 1 104 ? 4.739 7.862 14.133 1.00 93.50 104 LYS A CA 1
ATOM 730 C C . LYS A 1 104 ? 4.102 6.480 14.271 1.00 93.50 104 LYS A C 1
ATOM 732 O O . LYS A 1 104 ? 3.815 6.050 15.385 1.00 93.50 104 LYS A O 1
ATOM 737 N N . LEU A 1 105 ? 3.981 5.769 13.157 1.00 95.25 105 LEU A N 1
ATOM 738 C CA . LEU A 1 105 ? 3.625 4.357 13.130 1.00 95.25 105 LEU A CA 1
ATOM 739 C C . LEU A 1 105 ? 4.890 3.529 12.878 1.00 95.25 105 LEU A C 1
ATOM 741 O O . LEU A 1 105 ? 5.546 3.702 11.854 1.00 95.25 105 LEU A O 1
ATOM 745 N N . ASN A 1 106 ? 5.233 2.643 13.812 1.00 95.44 106 ASN A N 1
ATOM 746 C CA . ASN A 1 106 ? 6.299 1.661 13.631 1.00 95.44 106 ASN A CA 1
ATOM 747 C C . ASN A 1 106 ? 5.671 0.271 13.491 1.00 95.44 106 ASN A C 1
ATOM 749 O O . ASN A 1 106 ? 5.008 -0.197 14.415 1.00 95.44 106 ASN A O 1
ATOM 753 N N . VAL A 1 107 ? 5.871 -0.366 12.339 1.00 95.75 107 VAL A N 1
ATOM 754 C CA . VAL A 1 107 ? 5.416 -1.731 12.063 1.00 95.75 107 VAL A CA 1
ATOM 755 C C . VAL A 1 107 ? 6.648 -2.578 11.790 1.00 95.75 107 VAL A C 1
ATOM 757 O O . VAL A 1 107 ? 7.376 -2.323 10.838 1.00 95.75 107 VAL A O 1
ATOM 760 N N . THR A 1 108 ? 6.893 -3.568 12.642 1.00 93.06 108 THR A N 1
ATOM 761 C CA . THR A 1 108 ? 8.089 -4.422 12.574 1.00 93.06 108 THR A CA 1
ATOM 762 C C . THR A 1 108 ? 7.856 -5.738 11.836 1.00 93.06 108 THR A C 1
ATOM 764 O O . THR A 1 108 ? 8.810 -6.463 11.574 1.00 93.06 108 THR A O 1
ATOM 767 N N . GLY A 1 109 ? 6.599 -6.065 11.533 1.00 93.19 109 GLY A N 1
ATOM 768 C CA . GLY A 1 109 ? 6.215 -7.267 10.798 1.00 93.19 109 GLY A CA 1
ATOM 769 C C . GLY A 1 109 ? 5.680 -6.962 9.402 1.00 93.19 109 GLY A C 1
ATOM 770 O O . GLY A 1 109 ? 5.537 -5.805 8.998 1.00 93.19 109 GLY A O 1
ATOM 771 N N . ASP A 1 110 ? 5.328 -8.027 8.686 1.00 93.94 110 ASP A N 1
ATOM 772 C CA . ASP A 1 110 ? 4.812 -7.935 7.324 1.00 93.94 110 ASP A CA 1
ATOM 773 C C . ASP A 1 110 ? 3.550 -7.074 7.244 1.00 93.94 110 ASP A C 1
ATOM 775 O O . ASP A 1 110 ? 2.574 -7.261 7.976 1.00 93.94 110 ASP A O 1
ATOM 779 N N . THR A 1 111 ? 3.547 -6.155 6.282 1.00 95.94 111 THR A N 1
ATOM 780 C CA . THR A 1 111 ? 2.416 -5.269 6.017 1.00 95.94 111 THR A CA 1
ATOM 781 C C . THR A 1 111 ? 1.826 -5.577 4.649 1.00 95.94 111 THR A C 1
ATOM 783 O O . THR A 1 111 ? 2.510 -5.520 3.630 1.00 95.94 111 THR A O 1
ATOM 786 N N . ARG A 1 112 ? 0.521 -5.871 4.604 1.00 95.94 112 ARG A N 1
ATOM 787 C CA . ARG A 1 112 ? -0.216 -6.082 3.352 1.00 95.94 112 ARG A CA 1
ATOM 788 C C . ARG A 1 112 ? -1.283 -5.010 3.159 1.00 95.94 112 ARG A C 1
ATOM 790 O O . ARG A 1 112 ? -2.329 -5.050 3.802 1.00 95.94 112 ARG A O 1
ATOM 797 N N . LEU A 1 113 ? -1.052 -4.115 2.203 1.00 95.38 113 LEU A N 1
ATOM 798 C CA . LEU A 1 113 ? -2.000 -3.084 1.781 1.00 95.38 113 LEU A CA 1
ATOM 799 C C . LEU A 1 113 ? -2.698 -3.545 0.496 1.00 95.38 113 LEU A C 1
ATOM 801 O O . LEU A 1 113 ? -2.043 -3.910 -0.476 1.00 95.38 113 LEU A O 1
ATOM 805 N N . ARG A 1 114 ? -4.035 -3.600 0.504 1.00 91.38 114 ARG A N 1
ATOM 806 C CA . ARG A 1 114 ? -4.834 -4.075 -0.648 1.00 91.38 114 ARG A CA 1
ATOM 807 C C . ARG A 1 114 ? -5.291 -2.959 -1.589 1.00 91.38 114 ARG A C 1
ATOM 809 O O . ARG A 1 114 ? -5.763 -3.257 -2.680 1.00 91.38 114 ARG A O 1
ATOM 816 N N . ALA A 1 115 ? -5.187 -1.710 -1.153 1.00 92.50 115 ALA A N 1
ATOM 817 C CA . ALA A 1 115 ? -5.632 -0.535 -1.888 1.00 92.50 115 ALA A CA 1
ATOM 818 C C . ALA A 1 115 ? -4.448 0.388 -2.209 1.00 92.50 115 ALA A C 1
ATOM 820 O O . ALA A 1 115 ? -3.293 0.083 -1.899 1.00 92.50 115 ALA A O 1
ATOM 821 N N . ASN A 1 116 ? -4.746 1.530 -2.827 1.00 91.88 116 ASN A N 1
ATOM 822 C CA . ASN A 1 116 ? -3.747 2.539 -3.150 1.00 91.88 116 ASN A CA 1
ATOM 823 C C . ASN A 1 116 ? -3.030 3.022 -1.886 1.00 91.88 116 ASN A C 1
ATOM 825 O O . ASN A 1 116 ? -3.666 3.348 -0.887 1.00 91.88 116 ASN A O 1
ATOM 829 N N . THR A 1 117 ? -1.704 3.104 -1.961 1.00 95.31 117 THR A N 1
ATOM 830 C CA . THR A 1 117 ? -0.855 3.616 -0.883 1.00 95.31 117 THR A CA 1
ATOM 831 C C . THR A 1 117 ? -0.199 4.906 -1.349 1.00 95.31 117 THR A C 1
ATOM 833 O O . THR A 1 117 ? 0.406 4.942 -2.420 1.00 95.31 117 THR A O 1
ATOM 836 N N . ARG A 1 118 ? -0.325 5.971 -0.555 1.00 95.62 118 ARG A N 1
ATOM 837 C CA . ARG A 1 118 ? 0.324 7.261 -0.802 1.00 95.62 118 ARG A CA 1
ATOM 838 C C . ARG A 1 118 ? 1.371 7.498 0.277 1.00 95.62 118 ARG A C 1
ATOM 840 O O . ARG A 1 118 ? 1.050 7.472 1.458 1.00 95.62 118 ARG A O 1
ATOM 847 N N . ILE A 1 119 ? 2.605 7.750 -0.146 1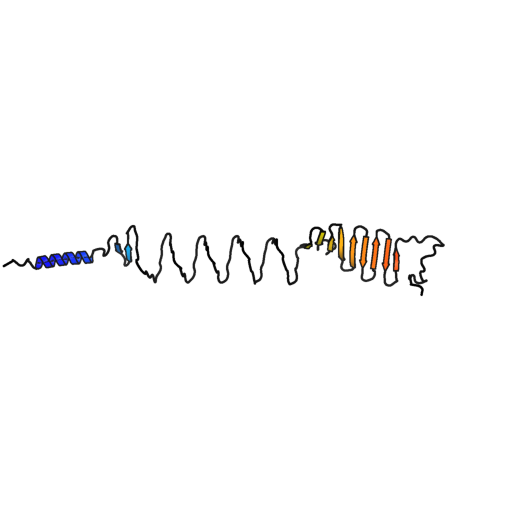.00 95.94 119 ILE A N 1
ATOM 848 C CA . ILE A 1 119 ? 3.720 8.113 0.729 1.00 95.94 119 ILE A CA 1
ATOM 849 C C . ILE A 1 119 ? 4.181 9.499 0.290 1.00 95.94 119 ILE A C 1
ATOM 851 O O . ILE A 1 119 ? 4.628 9.669 -0.841 1.00 95.94 119 ILE A O 1
ATOM 855 N N . GLU A 1 120 ? 4.024 10.497 1.156 1.00 93.38 120 GLU A N 1
ATOM 856 C CA . GLU A 1 120 ? 4.444 11.878 0.857 1.00 93.38 120 GLU A CA 1
ATOM 857 C C . GLU A 1 120 ? 5.890 12.156 1.291 1.00 93.38 120 GLU A C 1
ATOM 859 O O . GLU A 1 120 ? 6.529 13.083 0.800 1.00 93.38 120 GLU A O 1
ATOM 864 N N . GLY A 1 121 ? 6.410 11.334 2.206 1.00 93.19 121 GLY A N 1
ATOM 865 C CA . GLY A 1 121 ? 7.787 11.386 2.678 1.00 93.19 121 GLY A CA 1
ATOM 866 C C . GLY A 1 121 ? 8.741 10.495 1.882 1.00 93.19 121 GLY A C 1
ATOM 867 O O . GLY A 1 121 ? 8.404 9.909 0.854 1.00 93.19 121 GLY A O 1
ATOM 868 N N . LYS A 1 122 ? 9.964 10.371 2.398 1.00 94.81 122 LYS A N 1
ATOM 869 C CA . LYS A 1 122 ? 10.961 9.441 1.861 1.00 94.81 122 LYS A CA 1
ATOM 870 C C . LYS A 1 122 ? 10.511 7.999 2.104 1.00 94.81 122 LYS A C 1
ATOM 872 O O . LYS A 1 122 ? 10.098 7.671 3.214 1.00 94.81 122 LYS A O 1
ATOM 877 N N . ALA A 1 123 ? 10.658 7.154 1.090 1.00 96.12 123 ALA A N 1
ATOM 878 C CA . ALA A 1 123 ? 10.545 5.706 1.205 1.00 96.12 123 ALA A CA 1
ATOM 879 C C . ALA A 1 123 ? 11.896 5.075 0.859 1.00 96.12 123 ALA A C 1
ATOM 881 O O . ALA A 1 123 ? 12.499 5.433 -0.153 1.00 96.12 123 ALA A O 1
ATOM 882 N N . THR A 1 124 ? 12.341 4.137 1.689 1.00 96.81 124 THR A N 1
ATOM 883 C CA . THR A 1 124 ? 13.500 3.285 1.417 1.00 96.81 124 THR A CA 1
ATOM 884 C C . THR A 1 124 ? 12.992 1.860 1.268 1.00 96.81 124 THR A C 1
ATOM 886 O O . THR A 1 124 ? 12.225 1.396 2.110 1.00 96.81 124 THR A O 1
ATOM 889 N N . VAL A 1 125 ? 13.405 1.185 0.199 1.00 96.94 125 VAL A N 1
ATOM 890 C CA . VAL A 1 125 ? 13.212 -0.255 0.013 1.00 96.94 125 VAL A CA 1
ATOM 891 C C . VAL A 1 125 ? 14.603 -0.868 0.102 1.00 96.94 125 VAL A C 1
ATOM 893 O O . VAL A 1 125 ? 15.486 -0.462 -0.651 1.00 96.94 125 VAL A O 1
ATOM 896 N N . GLU A 1 126 ? 14.823 -1.741 1.083 1.00 95.44 126 GLU A N 1
ATOM 897 C CA . GLU A 1 126 ? 16.151 -2.323 1.344 1.00 95.44 126 GLU A CA 1
ATOM 898 C C . GLU A 1 126 ? 16.471 -3.516 0.436 1.00 95.44 126 GLU A C 1
ATOM 900 O O . GLU A 1 126 ? 17.639 -3.832 0.232 1.00 95.44 126 GLU A O 1
ATOM 905 N N . ASP A 1 127 ? 15.437 -4.140 -0.122 1.00 96.50 127 ASP A N 1
ATOM 906 C CA . ASP A 1 127 ? 15.520 -5.286 -1.028 1.00 96.50 127 ASP A CA 1
ATOM 907 C C . ASP A 1 127 ? 14.809 -4.955 -2.359 1.00 96.50 127 ASP A C 1
ATOM 909 O O . ASP A 1 127 ? 14.552 -3.790 -2.683 1.00 96.50 127 ASP A O 1
ATOM 913 N N . ASP A 1 128 ? 14.470 -5.970 -3.143 1.00 97.06 128 ASP A N 1
ATOM 914 C CA . ASP A 1 128 ? 13.843 -5.815 -4.446 1.00 97.06 128 ASP A CA 1
ATOM 915 C C . ASP A 1 128 ? 12.425 -5.216 -4.386 1.00 97.06 128 ASP A C 1
ATOM 917 O O . ASP A 1 128 ? 11.532 -5.658 -3.656 1.00 97.06 128 ASP A O 1
ATOM 921 N N . LEU A 1 129 ? 12.169 -4.249 -5.275 1.00 96.12 129 LEU A N 1
ATOM 922 C CA . LEU A 1 129 ? 10.826 -3.756 -5.575 1.00 96.12 129 LEU A CA 1
ATOM 923 C C . LEU A 1 129 ? 10.256 -4.492 -6.792 1.00 96.12 129 LEU A C 1
ATOM 925 O O . LEU A 1 129 ? 10.568 -4.168 -7.939 1.00 96.12 129 LEU A O 1
ATOM 929 N N . THR A 1 130 ? 9.346 -5.435 -6.553 1.00 96.06 130 THR A N 1
ATOM 930 C CA . THR A 1 130 ? 8.608 -6.098 -7.637 1.00 96.06 130 THR A CA 1
ATOM 931 C C . THR A 1 130 ? 7.344 -5.317 -7.998 1.00 96.06 130 THR A C 1
ATOM 933 O O . THR A 1 130 ? 6.435 -5.162 -7.183 1.00 96.06 130 THR A O 1
ATOM 936 N N . VAL A 1 131 ? 7.247 -4.880 -9.255 1.00 95.69 131 VAL A N 1
ATOM 937 C CA . VAL A 1 131 ? 6.065 -4.198 -9.803 1.00 95.69 131 VAL A CA 1
ATOM 938 C C . VAL A 1 131 ? 5.350 -5.129 -10.781 1.00 95.69 131 VAL A C 1
ATOM 940 O O . VAL A 1 131 ? 5.903 -5.507 -11.809 1.00 95.69 131 VAL A O 1
ATOM 943 N N . THR A 1 132 ? 4.110 -5.509 -10.467 1.00 92.94 132 THR A N 1
ATOM 944 C CA . THR A 1 132 ? 3.305 -6.446 -11.275 1.00 92.94 132 THR A CA 1
ATOM 945 C C . THR A 1 132 ? 2.086 -5.760 -11.896 1.00 92.94 132 THR A C 1
ATOM 947 O O . THR A 1 132 ? 1.852 -4.569 -11.688 1.00 92.94 132 THR A O 1
ATOM 950 N N . GLY A 1 133 ? 1.320 -6.487 -12.718 1.00 91.25 133 GLY A N 1
ATOM 951 C CA . GLY A 1 133 ? 0.060 -5.987 -13.286 1.00 91.25 133 GLY A CA 1
ATOM 952 C C . GLY A 1 133 ? 0.215 -4.810 -14.258 1.00 91.25 133 GLY A C 1
ATOM 953 O O . GLY A 1 133 ? -0.722 -4.036 -14.425 1.00 91.25 133 GLY A O 1
ATOM 954 N N . GLY A 1 134 ? 1.394 -4.643 -14.870 1.00 90.94 134 GLY A N 1
ATOM 955 C CA . GLY A 1 134 ? 1.683 -3.522 -15.772 1.00 90.94 134 GLY A CA 1
ATOM 956 C C . GLY A 1 134 ? 1.969 -2.193 -15.061 1.00 90.94 134 GLY A C 1
ATOM 957 O O . GLY A 1 134 ? 1.900 -1.137 -15.693 1.00 90.94 134 GLY A O 1
ATOM 958 N N . GLY A 1 135 ? 2.272 -2.224 -13.758 1.00 95.38 135 GLY A N 1
ATOM 959 C CA . GLY A 1 135 ? 2.672 -1.033 -13.013 1.00 95.38 135 GLY A CA 1
ATOM 960 C C . GLY A 1 135 ? 3.928 -0.367 -13.594 1.00 95.38 135 GLY A C 1
ATOM 961 O O . GLY A 1 135 ? 4.788 -1.019 -14.185 1.00 95.38 135 GLY A O 1
ATOM 962 N N . LYS A 1 136 ? 4.022 0.954 -13.423 1.00 96.69 136 LYS A N 1
ATOM 963 C CA . LYS A 1 136 ? 5.107 1.797 -13.950 1.00 96.69 136 LYS A CA 1
ATOM 964 C C . LYS A 1 136 ? 5.839 2.483 -12.804 1.00 96.69 136 LYS A C 1
ATOM 966 O O . LYS A 1 136 ? 5.192 2.912 -11.849 1.00 96.69 136 LYS A O 1
ATOM 971 N N . ILE A 1 137 ? 7.150 2.677 -12.936 1.00 97.25 137 ILE A N 1
ATOM 972 C CA . ILE A 1 137 ? 7.931 3.502 -12.000 1.00 97.25 137 ILE A CA 1
ATOM 973 C C . ILE A 1 137 ? 8.195 4.848 -12.668 1.00 97.25 137 ILE A C 1
ATOM 975 O O . ILE A 1 137 ? 8.926 4.928 -13.652 1.00 97.25 137 ILE A O 1
ATOM 979 N N . LYS A 1 138 ? 7.579 5.911 -12.149 1.00 96.69 138 LYS A N 1
ATOM 980 C CA . LYS A 1 138 ? 7.788 7.281 -12.632 1.00 96.69 138 LYS A CA 1
ATOM 981 C C . LYS A 1 138 ? 8.869 7.954 -11.797 1.00 96.69 138 LYS A C 1
ATOM 983 O O . LYS A 1 138 ? 8.746 8.024 -10.578 1.00 96.69 138 LYS A O 1
ATOM 988 N N . VAL A 1 139 ? 9.895 8.478 -12.455 1.00 96.25 139 VAL A N 1
ATOM 989 C CA . VAL A 1 139 ? 10.995 9.206 -11.821 1.00 96.25 139 VAL A CA 1
ATOM 990 C C . VAL A 1 139 ? 10.923 10.659 -12.272 1.00 96.25 139 VAL A C 1
ATOM 992 O O . VAL A 1 139 ? 11.327 11.022 -13.380 1.00 96.25 139 VAL A O 1
ATOM 995 N N . GLY A 1 140 ? 10.345 11.493 -11.406 1.00 95.25 140 GLY A N 1
ATOM 996 C CA . GLY A 1 140 ? 10.015 12.872 -11.751 1.00 95.25 140 GLY A CA 1
ATOM 997 C C . GLY A 1 140 ? 9.064 12.965 -12.959 1.00 95.25 140 GLY A C 1
ATOM 998 O O . GLY A 1 140 ? 8.356 12.006 -13.277 1.00 95.25 140 GLY A O 1
ATOM 999 N N . PRO A 1 141 ? 9.028 14.119 -13.647 1.00 95.38 141 PRO A N 1
ATOM 1000 C CA . PRO A 1 141 ? 8.157 14.323 -14.806 1.00 95.38 141 PRO A CA 1
ATOM 1001 C C . PRO A 1 141 ? 8.726 13.754 -16.116 1.00 95.38 141 PRO A C 1
ATOM 1003 O O . PRO A 1 141 ? 8.015 13.705 -17.118 1.00 95.38 141 PRO A O 1
ATOM 1006 N N . SER A 1 142 ? 10.003 13.362 -16.134 1.00 96.81 142 SER A N 1
ATOM 1007 C CA . SER A 1 142 ? 10.752 13.176 -17.384 1.00 96.81 142 SER A CA 1
ATOM 1008 C C . SER A 1 142 ? 11.127 11.738 -17.708 1.00 96.81 142 SER A C 1
ATOM 1010 O O . SER A 1 142 ? 11.588 11.507 -18.822 1.00 96.81 142 SER A O 1
ATOM 1012 N N . MET A 1 143 ? 10.964 10.788 -16.784 1.00 98.19 143 MET A N 1
ATOM 1013 C CA . MET A 1 143 ? 11.389 9.403 -16.987 1.00 98.19 143 MET A CA 1
ATOM 1014 C C . MET A 1 143 ? 10.382 8.413 -16.404 1.00 98.19 143 MET A C 1
ATOM 1016 O O . MET A 1 143 ? 9.879 8.594 -15.294 1.00 98.19 143 MET A O 1
ATOM 1020 N N . VAL A 1 144 ? 10.104 7.345 -17.148 1.00 98.12 144 VAL A N 1
ATOM 1021 C CA . VAL A 1 144 ? 9.212 6.261 -16.735 1.00 98.12 144 VAL A CA 1
ATOM 1022 C C . VAL A 1 144 ? 9.838 4.920 -17.100 1.00 98.12 144 VAL A C 1
ATOM 1024 O O . VAL A 1 144 ? 10.239 4.724 -18.243 1.00 98.12 144 VAL A O 1
ATOM 1027 N N . LEU A 1 145 ? 9.888 3.988 -16.151 1.00 97.50 145 LEU A N 1
ATOM 1028 C CA . LEU A 1 145 ? 10.091 2.572 -16.444 1.00 97.50 145 LEU A CA 1
ATOM 1029 C C . LEU A 1 145 ? 8.723 1.989 -16.789 1.00 97.50 145 LEU A C 1
ATOM 1031 O O . LEU A 1 145 ? 7.818 1.980 -15.946 1.00 97.50 145 LEU A O 1
ATOM 1035 N N . ASP A 1 146 ? 8.563 1.571 -18.040 1.00 96.12 146 ASP A N 1
ATOM 1036 C CA . ASP A 1 146 ? 7.283 1.178 -18.613 1.00 96.12 146 ASP A CA 1
ATOM 1037 C C . ASP A 1 146 ? 7.370 -0.222 -19.244 1.00 96.12 146 ASP A C 1
ATOM 1039 O O . ASP A 1 146 ? 7.963 -0.377 -20.317 1.00 96.12 146 ASP A O 1
ATOM 1043 N N . PRO A 1 147 ? 6.760 -1.251 -18.625 1.00 94.38 147 PRO A N 1
ATOM 1044 C CA . PRO A 1 147 ? 6.762 -2.602 -19.181 1.00 94.38 147 PRO A CA 1
ATOM 1045 C C . PRO A 1 147 ? 5.912 -2.730 -20.458 1.00 94.38 147 PRO A C 1
ATOM 1047 O O . PRO A 1 147 ? 6.036 -3.718 -21.176 1.00 94.38 147 PRO A O 1
ATOM 1050 N N . SER A 1 148 ? 5.049 -1.751 -20.762 1.00 93.94 148 SER A N 1
ATOM 1051 C CA . SER A 1 148 ? 4.178 -1.779 -21.946 1.00 93.94 148 SER A CA 1
ATOM 1052 C C . SER A 1 148 ? 4.831 -1.235 -23.221 1.00 93.94 148 SER A C 1
ATOM 1054 O O . SER A 1 148 ? 4.305 -1.444 -24.313 1.00 93.94 148 SER A O 1
ATOM 1056 N N . VAL A 1 149 ? 5.980 -0.559 -23.117 1.00 93.12 149 VAL A N 1
ATOM 1057 C CA . VAL A 1 149 ? 6.699 0.006 -24.269 1.00 93.12 149 VAL A CA 1
ATOM 1058 C C . VAL A 1 149 ? 7.841 -0.921 -24.655 1.00 93.12 149 VAL A C 1
ATOM 1060 O O . VAL A 1 149 ? 8.671 -1.251 -23.817 1.00 93.12 149 VAL A O 1
ATOM 1063 N N . ALA A 1 150 ? 7.880 -1.344 -25.922 1.00 91.00 150 ALA A N 1
ATOM 1064 C CA . ALA A 1 150 ? 8.929 -2.205 -26.482 1.00 91.00 150 ALA A CA 1
ATOM 1065 C C . ALA A 1 150 ? 9.228 -3.482 -25.657 1.00 91.00 150 ALA A C 1
ATOM 1067 O O . ALA A 1 150 ? 10.352 -3.967 -25.654 1.00 91.00 150 ALA A O 1
ATOM 1068 N N . SER A 1 151 ? 8.212 -4.047 -24.988 1.00 89.00 151 SER A N 1
ATOM 1069 C CA . SER A 1 151 ? 8.327 -5.180 -24.041 1.00 89.00 151 SER A CA 1
ATOM 1070 C C . SER A 1 151 ? 9.144 -4.895 -22.768 1.00 89.00 151 SER A C 1
ATOM 1072 O O . SER A 1 151 ? 9.560 -5.825 -22.083 1.00 89.00 151 SER A O 1
ATOM 1074 N N . GLY A 1 152 ? 9.359 -3.620 -22.441 1.00 93.38 152 GLY A N 1
ATOM 1075 C CA . GLY A 1 152 ? 10.135 -3.157 -21.296 1.00 93.38 152 GLY A CA 1
ATOM 1076 C C . GLY A 1 152 ? 11.116 -2.066 -21.703 1.00 93.38 152 GLY A C 1
ATOM 1077 O O . GLY A 1 152 ? 12.177 -2.351 -22.258 1.00 93.38 152 GLY A O 1
ATOM 1078 N N . ALA A 1 153 ? 10.781 -0.813 -21.397 1.00 96.19 153 ALA A N 1
ATOM 1079 C CA . ALA A 1 153 ? 11.613 0.332 -21.744 1.00 96.19 153 ALA A CA 1
ATOM 1080 C C . ALA A 1 153 ? 11.759 1.325 -20.590 1.00 96.19 153 ALA A C 1
ATOM 1082 O O . ALA A 1 153 ? 10.841 1.542 -19.796 1.00 96.19 153 ALA A O 1
ATOM 1083 N N . VAL A 1 154 ? 12.900 2.008 -20.569 1.00 97.81 154 VAL A N 1
ATOM 1084 C CA . VAL A 1 154 ? 13.024 3.327 -19.950 1.00 97.81 154 VAL A CA 1
ATOM 1085 C C . VAL A 1 154 ? 12.603 4.353 -20.996 1.00 97.81 154 VAL A C 1
ATOM 1087 O O . VAL A 1 154 ? 13.224 4.463 -22.053 1.00 97.81 154 VAL A O 1
ATOM 1090 N N . VAL A 1 155 ? 11.539 5.096 -20.714 1.00 97.50 155 VAL A N 1
ATOM 1091 C CA . VAL A 1 155 ? 10.944 6.084 -21.618 1.00 97.50 155 VAL A CA 1
ATOM 1092 C C . VAL A 1 155 ? 11.158 7.479 -21.054 1.00 97.50 155 VAL A C 1
ATOM 1094 O O . VAL A 1 155 ? 10.831 7.747 -19.897 1.00 97.50 155 VAL A O 1
ATOM 1097 N N . PHE A 1 156 ? 11.667 8.382 -21.885 1.00 98.00 156 PHE A N 1
ATOM 1098 C CA . PHE A 1 156 ? 11.869 9.783 -21.537 1.00 98.00 156 PHE A CA 1
ATOM 1099 C C . PHE A 1 156 ? 10.765 10.669 -22.123 1.00 98.00 156 PHE A C 1
ATOM 1101 O O . PHE A 1 156 ? 10.225 10.387 -23.192 1.00 98.00 156 PHE A O 1
ATOM 1108 N N . SER A 1 157 ? 10.450 11.784 -21.458 1.00 96.06 157 SER A N 1
ATOM 1109 C CA . SER A 1 157 ? 9.383 12.717 -21.871 1.00 96.06 157 SER A CA 1
ATOM 1110 C C . SER A 1 157 ? 9.610 13.355 -23.241 1.00 96.06 157 SER A C 1
ATOM 1112 O O . SER A 1 157 ? 8.659 13.720 -23.925 1.00 96.06 157 SER A O 1
ATOM 1114 N N . ASN A 1 158 ? 10.864 13.446 -23.682 1.00 95.31 158 ASN A N 1
ATOM 1115 C CA . ASN A 1 158 ? 11.205 13.898 -25.027 1.00 95.31 158 ASN A CA 1
ATOM 1116 C C . ASN A 1 158 ? 10.982 12.811 -26.101 1.00 95.31 158 ASN A C 1
ATOM 1118 O O . ASN A 1 158 ? 11.295 13.045 -27.265 1.00 95.31 158 ASN A O 1
ATOM 1122 N N . GLY A 1 159 ? 10.482 11.625 -25.743 1.00 94.25 159 GLY A N 1
ATOM 1123 C CA . GLY A 1 159 ? 10.253 10.495 -26.643 1.00 94.25 159 GLY A CA 1
ATOM 1124 C C . GLY A 1 159 ? 11.486 9.631 -26.917 1.00 94.25 159 GLY A C 1
ATOM 1125 O O . GLY A 1 159 ? 11.406 8.742 -27.762 1.00 94.25 159 GLY A O 1
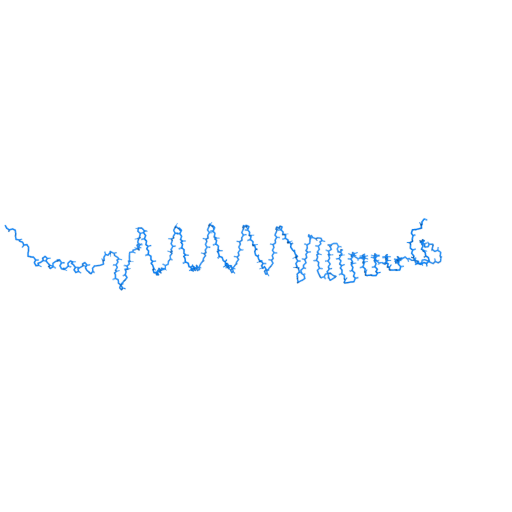ATOM 1126 N N . ALA A 1 160 ? 12.623 9.883 -26.255 1.00 96.75 160 ALA A N 1
ATOM 1127 C CA . ALA A 1 160 ? 13.739 8.940 -26.262 1.00 96.75 160 ALA A CA 1
ATOM 1128 C C . ALA A 1 160 ? 13.363 7.669 -25.489 1.00 96.75 160 ALA A C 1
ATOM 1130 O O . ALA A 1 160 ? 12.594 7.726 -24.526 1.00 96.75 160 ALA A O 1
ATOM 1131 N N . GLN A 1 161 ? 13.918 6.533 -25.894 1.00 97.00 161 GLN A N 1
ATOM 1132 C CA . GLN A 1 161 ? 13.690 5.245 -25.248 1.00 97.00 161 GLN A CA 1
ATOM 1133 C C . GLN A 1 161 ? 15.000 4.467 -25.153 1.00 97.00 161 GLN A C 1
ATOM 1135 O O . GLN A 1 161 ? 15.814 4.511 -26.075 1.00 97.00 161 GLN A O 1
ATOM 1140 N N . VAL A 1 162 ? 15.181 3.737 -24.056 1.00 9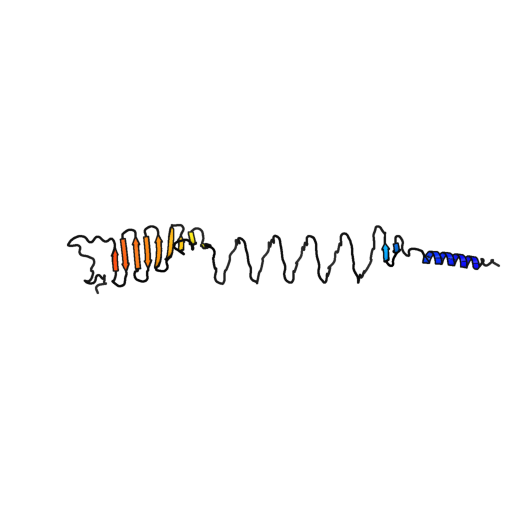7.31 162 VAL A N 1
ATOM 1141 C CA . VAL A 1 162 ? 16.216 2.708 -23.906 1.00 97.31 162 VAL A CA 1
ATOM 1142 C C . VAL A 1 162 ? 15.506 1.409 -23.585 1.00 97.31 162 VAL A C 1
ATOM 1144 O O . VAL A 1 162 ? 14.754 1.345 -22.613 1.00 97.31 162 VAL A O 1
ATOM 1147 N N . PHE A 1 163 ? 15.702 0.390 -24.407 1.00 96.62 163 PHE A N 1
ATOM 1148 C CA . PHE A 1 163 ? 14.995 -0.873 -24.248 1.00 96.62 163 PHE A CA 1
ATOM 1149 C C . PHE A 1 163 ? 15.812 -2.042 -24.771 1.00 96.62 163 PHE A C 1
ATOM 1151 O O . PHE A 1 163 ? 16.815 -1.881 -25.469 1.00 96.62 163 PHE A O 1
ATOM 1158 N N . THR A 1 164 ? 15.345 -3.233 -24.426 1.00 93.25 164 THR A N 1
ATOM 1159 C CA . THR A 1 164 ? 15.794 -4.479 -25.025 1.00 93.25 164 THR A CA 1
ATOM 1160 C C . THR A 1 164 ? 14.592 -5.171 -25.646 1.00 93.25 164 THR A C 1
ATOM 1162 O O . THR A 1 164 ? 13.536 -5.279 -25.029 1.00 93.25 164 THR A O 1
ATOM 1165 N N . ASN A 1 165 ? 14.734 -5.627 -26.884 1.00 82.06 165 ASN A N 1
ATOM 1166 C CA . ASN A 1 165 ? 13.976 -6.789 -27.340 1.00 82.06 165 ASN A CA 1
ATOM 1167 C C . ASN A 1 165 ? 14.943 -7.968 -27.215 1.00 82.06 165 ASN A C 1
ATOM 1169 O O . ASN A 1 165 ? 16.139 -7.736 -27.309 1.00 82.06 165 ASN A O 1
ATOM 1173 N N . GLY A 1 166 ? 14.500 -9.204 -26.983 1.00 84.56 166 GLY A N 1
ATOM 1174 C CA . GLY A 1 166 ? 15.382 -10.329 -26.600 1.00 84.56 166 GLY A CA 1
ATOM 1175 C C . GLY A 1 166 ? 16.629 -10.611 -27.471 1.00 84.56 166 GLY A C 1
ATOM 1176 O O . GLY A 1 166 ? 17.427 -11.474 -27.121 1.00 84.56 166 GLY A O 1
ATOM 1177 N N . ASN A 1 167 ? 16.822 -9.885 -28.576 1.00 90.19 167 ASN A N 1
ATOM 1178 C CA . ASN A 1 167 ? 17.917 -9.992 -29.527 1.00 90.19 167 ASN A CA 1
ATOM 1179 C C . ASN A 1 167 ? 18.824 -8.745 -29.577 1.00 90.19 167 ASN A C 1
ATOM 1181 O O . ASN A 1 167 ? 19.852 -8.778 -30.258 1.00 90.19 167 ASN A O 1
ATOM 1185 N N . SER A 1 168 ? 18.443 -7.628 -28.947 1.00 94.00 168 SER A N 1
ATOM 1186 C CA . SER A 1 168 ? 19.189 -6.375 -29.041 1.00 94.00 168 SER A CA 1
ATOM 1187 C C . SER A 1 168 ? 18.950 -5.413 -27.886 1.00 94.00 168 SER A C 1
ATOM 1189 O O . SER A 1 168 ? 17.832 -5.277 -27.401 1.00 94.00 168 SER A O 1
ATOM 1191 N N . ILE A 1 169 ? 19.994 -4.671 -27.524 1.00 95.81 169 ILE A N 1
ATOM 1192 C CA . ILE A 1 169 ? 19.876 -3.448 -26.727 1.00 95.81 169 ILE A CA 1
ATOM 1193 C C . ILE A 1 169 ? 19.788 -2.253 -27.677 1.00 95.81 169 ILE A C 1
ATOM 1195 O O . ILE A 1 169 ? 20.565 -2.158 -28.632 1.00 95.81 169 ILE A O 1
ATOM 1199 N N . GLN A 1 170 ? 18.835 -1.353 -27.431 1.00 96.12 170 GLN A N 1
ATOM 1200 C CA . GLN A 1 170 ? 18.550 -0.214 -28.300 1.00 96.12 170 GLN A CA 1
ATOM 1201 C C . GLN A 1 170 ? 18.398 1.090 -27.518 1.00 96.12 170 GLN A C 1
ATOM 1203 O O . GLN A 1 170 ? 17.778 1.137 -26.455 1.00 96.12 170 GLN A O 1
ATOM 1208 N N . ILE A 1 171 ? 18.921 2.164 -28.105 1.00 97.06 171 ILE A N 1
ATOM 1209 C CA . ILE A 1 171 ? 18.631 3.552 -27.755 1.00 97.06 171 ILE A CA 1
ATOM 1210 C C . ILE A 1 171 ? 17.947 4.172 -28.969 1.00 97.06 171 ILE A C 1
ATOM 1212 O O . ILE A 1 171 ? 18.526 4.237 -30.052 1.00 97.06 171 ILE A O 1
ATOM 1216 N N . TYR A 1 172 ? 16.716 4.629 -28.787 1.00 94.88 172 TYR A N 1
ATOM 1217 C CA . TYR A 1 172 ? 15.866 5.151 -29.850 1.00 94.88 172 TYR A CA 1
ATOM 1218 C C . TYR A 1 172 ? 15.490 6.605 -29.578 1.00 94.88 172 TYR A C 1
ATOM 1220 O O . TYR A 1 172 ? 15.118 6.962 -28.458 1.00 94.88 172 TYR A O 1
ATOM 1228 N N . LYS A 1 173 ? 15.525 7.448 -30.613 1.00 95.44 173 LYS A N 1
ATOM 1229 C CA . LYS A 1 173 ? 14.968 8.804 -30.585 1.00 95.44 173 LYS A CA 1
ATOM 1230 C C . LYS A 1 173 ? 14.509 9.225 -31.979 1.00 95.44 173 LYS A C 1
ATOM 1232 O O . LYS A 1 173 ? 15.312 9.655 -32.805 1.00 95.44 173 LYS A O 1
ATOM 1237 N N . GLY A 1 174 ? 13.197 9.188 -32.219 1.00 89.31 174 GLY A N 1
ATOM 1238 C CA . GLY A 1 174 ? 12.648 9.502 -33.544 1.00 89.31 174 GLY A CA 1
ATOM 1239 C C . GLY A 1 174 ? 13.265 8.582 -34.601 1.00 89.31 174 GLY A C 1
ATOM 1240 O O . GLY A 1 174 ? 13.304 7.381 -34.405 1.00 89.31 174 GLY A O 1
ATOM 1241 N N . SER A 1 175 ? 13.822 9.125 -35.682 1.00 86.69 175 SER A N 1
ATOM 1242 C CA . SER A 1 175 ? 14.482 8.312 -36.721 1.00 86.69 175 SER A CA 1
ATOM 1243 C C . SER A 1 175 ? 15.926 7.893 -36.395 1.00 86.69 175 SER A C 1
ATOM 1245 O O . SER A 1 175 ? 16.598 7.322 -37.256 1.00 86.69 175 SER A O 1
ATOM 1247 N N . GLY A 1 176 ? 16.433 8.238 -35.207 1.00 94.25 176 GLY A N 1
ATOM 1248 C CA . GLY A 1 176 ? 17.769 7.877 -34.740 1.00 94.25 176 GLY A CA 1
ATOM 1249 C C . GLY A 1 176 ? 17.747 6.619 -33.879 1.00 94.25 176 GLY A C 1
ATOM 1250 O O . GLY A 1 176 ? 16.953 6.530 -32.941 1.00 94.25 176 GLY A O 1
ATOM 1251 N N . VAL A 1 177 ? 18.640 5.676 -34.175 1.00 95.56 177 VAL A N 1
ATOM 1252 C CA . VAL A 1 177 ? 18.799 4.425 -33.429 1.00 95.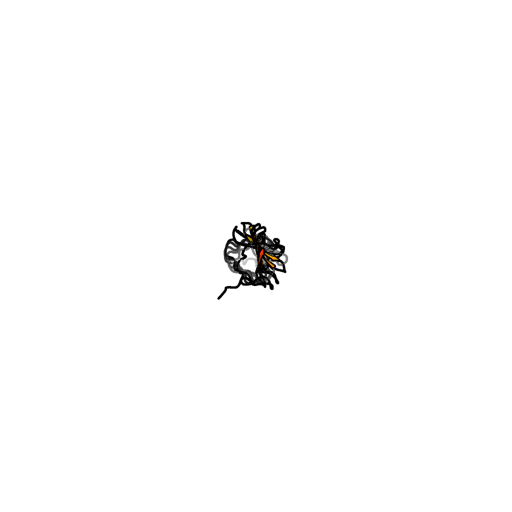56 177 VAL A CA 1
ATOM 1253 C C . VAL A 1 177 ? 20.277 4.140 -33.203 1.00 95.56 177 VAL A C 1
ATOM 1255 O O . VAL A 1 177 ? 21.084 4.211 -34.128 1.00 95.56 177 VAL A O 1
ATOM 1258 N N . VAL A 1 178 ? 20.622 3.770 -31.976 1.00 97.25 178 VAL A N 1
ATOM 1259 C CA . VAL A 1 178 ? 21.858 3.050 -31.666 1.00 97.25 178 VAL A CA 1
ATOM 1260 C C . VAL A 1 178 ? 21.450 1.672 -31.175 1.00 97.25 178 VAL A C 1
ATOM 1262 O O . VAL A 1 178 ? 20.702 1.564 -30.207 1.00 97.25 178 VAL A O 1
ATOM 1265 N N . GLN A 1 179 ? 21.902 0.625 -31.852 1.00 96.06 179 GLN A N 1
ATOM 1266 C CA . GLN A 1 179 ? 21.487 -0.748 -31.586 1.00 96.06 179 GLN A CA 1
ATOM 1267 C C . GLN A 1 179 ? 22.697 -1.671 -31.554 1.00 96.06 179 GLN A C 1
ATOM 1269 O O . GLN A 1 179 ? 23.572 -1.588 -32.410 1.00 96.06 179 GLN A O 1
ATOM 1274 N N . ILE A 1 180 ? 22.717 -2.594 -30.599 1.00 97.06 180 ILE A N 1
ATOM 1275 C CA . ILE A 1 180 ? 23.688 -3.687 -30.554 1.00 97.06 180 ILE A CA 1
ATOM 1276 C C . ILE A 1 180 ? 22.912 -4.998 -30.535 1.00 97.06 180 ILE A C 1
ATOM 1278 O O . ILE A 1 180 ? 21.997 -5.176 -29.734 1.00 97.06 180 ILE A O 1
ATOM 1282 N N . THR A 1 181 ? 23.280 -5.899 -31.435 1.00 96.19 181 THR A N 1
ATOM 1283 C CA . THR A 1 181 ? 22.780 -7.274 -31.533 1.00 96.19 181 THR A CA 1
ATOM 1284 C C . THR A 1 181 ? 23.921 -8.252 -31.251 1.00 96.19 181 THR A C 1
ATOM 1286 O O . THR A 1 181 ? 25.064 -7.844 -31.054 1.00 96.19 181 THR A O 1
ATOM 1289 N N . ASN A 1 182 ? 23.643 -9.554 -31.308 1.00 95.31 182 ASN A N 1
ATOM 1290 C CA . ASN A 1 182 ? 24.684 -10.582 -31.200 1.00 95.31 182 ASN A CA 1
ATOM 1291 C C . ASN A 1 182 ? 25.703 -10.562 -32.357 1.00 95.31 182 ASN A C 1
ATOM 1293 O O . ASN A 1 182 ? 26.781 -11.131 -32.216 1.00 95.31 182 ASN A O 1
ATOM 1297 N N . THR A 1 183 ? 25.370 -9.959 -33.505 1.00 95.31 183 THR A N 1
ATOM 1298 C CA . THR A 1 183 ? 26.196 -10.028 -34.726 1.00 95.31 183 THR A CA 1
ATOM 1299 C C . THR A 1 183 ? 26.657 -8.672 -35.245 1.00 95.31 183 THR A C 1
ATOM 1301 O O . THR A 1 183 ? 27.636 -8.613 -35.986 1.00 95.31 183 THR A O 1
ATOM 1304 N N . GLU A 1 184 ? 25.963 -7.590 -34.890 1.00 95.62 184 GLU A N 1
ATOM 1305 C CA . GLU A 1 184 ? 26.219 -6.247 -35.416 1.00 95.62 184 GLU A CA 1
ATOM 1306 C C . GLU A 1 184 ? 25.965 -5.154 -34.366 1.00 95.62 184 GLU A C 1
ATOM 1308 O O . GLU A 1 184 ? 25.017 -5.245 -33.580 1.00 95.62 184 GLU A O 1
ATOM 1313 N N . ALA A 1 185 ? 26.765 -4.087 -34.420 1.00 97.44 185 ALA A N 1
ATOM 1314 C CA . ALA A 1 185 ? 26.508 -2.806 -33.769 1.00 97.44 185 ALA A CA 1
ATOM 1315 C C . ALA A 1 185 ? 26.194 -1.747 -34.836 1.00 97.44 185 ALA A C 1
ATOM 1317 O O . ALA A 1 185 ? 26.938 -1.598 -35.805 1.00 97.44 185 ALA A O 1
ATOM 1318 N N . VAL A 1 186 ? 25.096 -1.017 -34.659 1.00 96.44 186 VAL A N 1
ATOM 1319 C CA . VAL A 1 186 ? 24.526 -0.087 -35.637 1.00 96.44 186 VAL A CA 1
ATOM 1320 C C . VAL A 1 186 ? 24.338 1.285 -35.000 1.00 96.44 186 VAL A C 1
ATOM 1322 O O . VAL A 1 186 ? 23.741 1.407 -33.932 1.00 96.44 186 VAL A O 1
ATOM 1325 N N . ILE A 1 187 ? 24.789 2.329 -35.691 1.00 96.62 187 ILE A N 1
ATOM 1326 C CA . ILE A 1 187 ? 24.356 3.712 -35.474 1.00 96.62 187 ILE A CA 1
ATOM 1327 C C . ILE A 1 187 ? 23.624 4.132 -36.740 1.00 96.62 187 ILE A C 1
ATOM 1329 O O . ILE A 1 187 ? 24.224 4.153 -37.812 1.00 96.62 187 ILE A O 1
ATOM 1333 N N . GLN A 1 188 ? 22.341 4.452 -36.633 1.00 94.31 188 GLN A N 1
ATOM 1334 C CA . GLN A 1 188 ? 21.494 4.810 -37.762 1.00 94.31 188 GLN A CA 1
ATOM 1335 C C . GLN A 1 188 ? 20.783 6.136 -37.510 1.00 94.31 188 GLN A C 1
ATOM 1337 O O . GLN A 1 188 ? 20.274 6.395 -36.421 1.00 94.31 188 GLN A O 1
ATOM 1342 N N . PHE A 1 189 ? 20.702 6.958 -38.554 1.00 91.31 189 PHE A N 1
ATOM 1343 C CA . PHE A 1 189 ? 19.844 8.133 -38.585 1.00 91.31 189 PHE A CA 1
ATOM 1344 C C . PHE A 1 189 ? 19.192 8.251 -39.964 1.00 91.31 189 PHE A C 1
ATOM 1346 O O . PHE A 1 189 ? 19.852 8.561 -40.961 1.00 91.31 189 PHE A O 1
ATOM 1353 N N . GLY A 1 190 ? 17.888 7.972 -40.036 1.00 88.44 190 GLY A N 1
ATOM 1354 C CA . GLY A 1 190 ? 17.187 7.887 -41.319 1.00 88.44 190 GLY A CA 1
ATOM 1355 C C . GLY A 1 190 ? 17.785 6.793 -42.215 1.00 88.44 190 GLY A C 1
ATOM 1356 O O . GLY A 1 190 ? 17.807 5.627 -41.824 1.00 88.44 190 GLY A O 1
ATOM 1357 N N . SER A 1 191 ? 18.267 7.167 -43.406 1.00 84.25 191 SER A N 1
ATOM 1358 C CA . SER A 1 191 ? 18.891 6.259 -44.386 1.00 84.25 191 SER A CA 1
ATOM 1359 C C . SER A 1 191 ? 20.400 6.058 -44.204 1.00 84.25 191 SER A C 1
ATOM 1361 O O . SER A 1 191 ? 20.979 5.189 -44.855 1.00 84.25 191 SER A O 1
ATOM 1363 N N . TYR A 1 192 ? 21.053 6.863 -43.363 1.00 86.81 192 TYR A N 1
ATOM 1364 C CA . TYR A 1 192 ? 22.491 6.768 -43.119 1.00 86.81 192 TYR A CA 1
ATOM 1365 C C . TYR A 1 192 ? 22.770 5.832 -41.951 1.00 86.81 192 TYR A C 1
ATOM 1367 O O . TYR A 1 192 ? 22.067 5.873 -40.938 1.00 86.81 192 TYR A O 1
ATOM 1375 N N . SER A 1 193 ? 23.806 5.003 -42.076 1.00 91.31 193 SER A N 1
ATOM 1376 C CA . SER A 1 193 ? 24.208 4.099 -40.999 1.00 91.31 193 SER A CA 1
ATOM 1377 C C . SER A 1 193 ? 25.710 3.842 -40.948 1.00 91.31 193 SER A C 1
ATOM 1379 O O . SER A 1 193 ? 26.407 3.895 -41.958 1.00 91.31 193 SER A O 1
ATOM 1381 N N . VAL A 1 194 ? 26.198 3.521 -39.754 1.00 93.81 194 VAL A N 1
ATOM 1382 C CA . VAL A 1 194 ? 27.509 2.918 -39.510 1.00 93.81 194 VAL A CA 1
ATOM 1383 C C . VAL A 1 194 ? 27.255 1.574 -38.851 1.00 93.81 194 VAL A C 1
ATOM 1385 O O . VAL A 1 194 ? 26.590 1.515 -37.818 1.00 93.81 194 VAL A O 1
ATOM 1388 N N . ILE A 1 195 ? 27.743 0.503 -39.468 1.00 92.06 195 ILE A N 1
ATOM 1389 C CA . ILE A 1 195 ? 27.489 -0.873 -39.045 1.00 92.06 195 ILE A CA 1
ATOM 1390 C C . ILE A 1 195 ? 28.832 -1.559 -38.847 1.00 92.06 195 ILE A C 1
ATOM 1392 O O . ILE A 1 195 ? 29.612 -1.670 -39.788 1.00 92.06 195 ILE A O 1
ATOM 1396 N N . LEU A 1 196 ? 29.102 -2.021 -37.634 1.00 94.44 196 LEU A N 1
ATOM 1397 C CA . LEU A 1 196 ? 30.248 -2.866 -37.318 1.00 94.44 196 LEU A CA 1
ATOM 1398 C C . LEU A 1 196 ? 29.758 -4.300 -37.131 1.00 94.44 196 LEU A C 1
ATOM 1400 O O . LEU A 1 196 ? 28.855 -4.536 -36.331 1.00 94.44 196 LEU A O 1
ATOM 1404 N N . ASN A 1 197 ? 30.365 -5.252 -37.831 1.00 92.31 197 ASN A N 1
ATOM 1405 C CA . ASN A 1 197 ? 30.072 -6.675 -37.682 1.00 92.31 197 ASN A CA 1
ATOM 1406 C C . ASN A 1 197 ? 31.341 -7.530 -37.850 1.00 92.31 197 ASN A C 1
ATOM 1408 O O . ASN A 1 197 ? 32.451 -7.003 -37.953 1.00 92.31 197 ASN A O 1
ATOM 1412 N N . GLY A 1 198 ? 31.189 -8.858 -37.881 1.00 85.44 198 GLY A N 1
ATOM 1413 C CA . GLY A 1 198 ? 32.313 -9.793 -38.037 1.00 85.44 198 GLY A CA 1
ATOM 1414 C C . GLY A 1 198 ? 33.139 -9.607 -39.321 1.00 85.44 198 GLY A C 1
ATOM 1415 O O . GLY A 1 198 ? 34.281 -10.050 -39.375 1.00 85.44 198 GLY A O 1
ATOM 1416 N N . SER A 1 199 ? 32.596 -8.920 -40.328 1.00 83.44 199 SER A N 1
ATOM 1417 C CA . SER A 1 199 ? 33.257 -8.611 -41.602 1.00 83.44 199 SER A CA 1
ATOM 1418 C C . SER A 1 199 ? 33.853 -7.199 -41.659 1.00 83.44 199 SER A C 1
ATOM 1420 O O . SER A 1 199 ? 34.357 -6.803 -42.704 1.00 83.44 199 SER A O 1
ATOM 1422 N N . GLY A 1 200 ? 33.813 -6.430 -40.563 1.00 81.62 200 GLY A N 1
ATOM 1423 C CA . GLY A 1 200 ? 34.392 -5.086 -40.482 1.00 81.62 200 GLY A CA 1
ATOM 1424 C C . GLY A 1 200 ? 33.362 -3.966 -40.370 1.00 81.62 200 GLY A C 1
ATOM 1425 O O . GLY A 1 200 ? 32.293 -4.148 -39.790 1.00 81.62 200 GLY A O 1
ATOM 1426 N N . ILE A 1 201 ? 33.716 -2.777 -40.867 1.00 88.56 201 ILE A N 1
ATOM 1427 C CA . ILE A 1 201 ? 32.900 -1.558 -40.760 1.00 88.56 201 ILE A CA 1
ATOM 1428 C C . ILE A 1 201 ? 32.270 -1.248 -42.118 1.00 88.56 201 ILE A C 1
ATOM 1430 O O . ILE A 1 201 ? 32.971 -1.002 -43.095 1.00 88.56 201 ILE A O 1
ATOM 1434 N N . ARG A 1 202 ? 30.940 -1.188 -42.164 1.00 81.44 202 ARG A N 1
ATOM 1435 C CA . ARG A 1 202 ? 30.144 -0.774 -43.322 1.00 81.44 202 ARG A CA 1
ATOM 1436 C C . ARG A 1 202 ? 29.515 0.595 -43.066 1.00 81.44 202 ARG A C 1
ATOM 1438 O O . ARG A 1 202 ? 28.899 0.815 -42.026 1.00 81.44 202 ARG A O 1
ATOM 1445 N N . LEU A 1 203 ? 29.621 1.497 -44.041 1.00 86.75 203 LEU A N 1
ATOM 1446 C CA . LEU A 1 203 ? 28.956 2.804 -44.039 1.00 86.75 203 LEU A CA 1
ATOM 1447 C C . LEU A 1 203 ? 27.773 2.765 -45.020 1.00 86.75 203 LEU A C 1
ATOM 1449 O O . LEU A 1 203 ? 27.970 2.658 -46.228 1.00 86.75 203 LEU A O 1
ATOM 1453 N N . GLY A 1 204 ? 26.542 2.796 -44.512 1.00 81.88 204 GLY A N 1
ATOM 1454 C CA . GLY A 1 204 ? 25.313 2.789 -45.308 1.00 81.88 204 GLY A CA 1
ATOM 1455 C C . GLY A 1 204 ? 24.835 4.198 -45.670 1.00 81.88 204 GLY A C 1
ATOM 1456 O O . GLY A 1 204 ? 25.003 5.139 -44.896 1.00 81.88 204 GLY A O 1
ATOM 1457 N N . GLY A 1 205 ? 24.222 4.344 -46.849 1.00 73.25 205 GLY A N 1
ATOM 1458 C CA . GLY A 1 205 ? 23.737 5.635 -47.359 1.00 73.25 205 GLY A CA 1
ATOM 1459 C C . GLY A 1 205 ? 24.819 6.513 -48.002 1.00 73.25 205 GLY A C 1
ATOM 1460 O O . GLY A 1 205 ? 24.525 7.625 -48.430 1.00 73.25 205 GLY A O 1
ATOM 1461 N N . VAL A 1 206 ? 26.059 6.024 -48.105 1.00 68.75 206 VAL A N 1
ATOM 1462 C CA . VAL A 1 206 ? 27.127 6.675 -48.876 1.00 68.75 206 VAL A CA 1
ATOM 1463 C C . VAL A 1 206 ? 26.952 6.304 -50.349 1.00 68.75 206 VAL A C 1
ATOM 1465 O O . VAL A 1 206 ? 26.986 5.127 -50.702 1.00 68.75 206 VAL A O 1
ATOM 1468 N N . GLY A 1 207 ? 26.734 7.296 -51.216 1.00 59.31 207 GLY A N 1
ATOM 1469 C CA . GLY A 1 207 ? 26.598 7.068 -52.653 1.00 59.31 207 GLY A CA 1
ATOM 1470 C C . GLY A 1 207 ? 27.883 6.489 -53.244 1.00 59.31 207 GLY A C 1
ATOM 1471 O O . GLY A 1 207 ? 28.942 7.109 -53.159 1.00 59.31 207 GLY A O 1
ATOM 1472 N N . THR A 1 208 ? 27.797 5.317 -53.871 1.00 56.19 208 THR A N 1
ATOM 1473 C CA . THR A 1 208 ? 28.878 4.769 -54.697 1.00 56.19 208 THR A CA 1
ATOM 1474 C C . THR A 1 208 ? 28.904 5.550 -56.011 1.00 56.19 208 THR A C 1
ATOM 1476 O O . THR A 1 208 ? 28.309 5.132 -57.004 1.00 56.19 208 THR A O 1
ATOM 1479 N N . GLY A 1 209 ? 29.487 6.751 -55.999 1.00 47.94 209 GLY A N 1
ATOM 1480 C CA . GLY A 1 209 ? 29.662 7.543 -57.217 1.00 47.94 209 GLY A CA 1
ATOM 1481 C C . GLY A 1 209 ? 30.413 6.736 -58.283 1.00 47.94 209 GLY A C 1
ATOM 1482 O O . GLY A 1 209 ? 31.233 5.881 -57.949 1.00 47.94 209 GLY A O 1
ATOM 1483 N N . GLY A 1 210 ? 30.094 6.981 -59.557 1.00 51.31 210 GLY A N 1
ATOM 1484 C CA . GLY A 1 210 ? 30.715 6.317 -60.707 1.00 51.31 210 GLY A CA 1
ATOM 1485 C C . GLY A 1 210 ? 32.247 6.416 -60.742 1.00 51.31 210 GLY A C 1
ATOM 1486 O O . GLY A 1 210 ? 32.861 7.092 -59.920 1.00 51.31 210 GLY A O 1
ATOM 1487 N N . SER A 1 211 ? 32.858 5.717 -61.706 1.00 49.28 211 SER A N 1
ATOM 1488 C CA . SER A 1 211 ? 34.313 5.585 -61.888 1.00 49.28 211 SER A CA 1
ATOM 1489 C C . SER A 1 211 ? 35.113 6.824 -61.468 1.00 49.28 211 SER A C 1
ATOM 1491 O O . SER A 1 211 ? 34.995 7.876 -62.093 1.00 49.28 211 SER A O 1
ATOM 1493 N N . GLY A 1 212 ? 35.963 6.677 -60.444 1.00 52.38 212 GLY A N 1
ATOM 1494 C CA . GLY A 1 212 ? 36.953 7.693 -60.065 1.00 52.38 212 GLY A CA 1
ATOM 1495 C C . GLY A 1 212 ? 36.777 8.368 -58.703 1.00 52.38 212 GLY A C 1
ATOM 1496 O O . GLY A 1 212 ? 37.552 9.269 -58.395 1.00 52.38 212 GLY A O 1
ATOM 1497 N N . VAL A 1 213 ? 35.831 7.955 -57.852 1.00 52.28 213 VAL A N 1
ATOM 1498 C CA . VAL A 1 213 ? 35.836 8.410 -56.450 1.00 52.28 213 VAL A CA 1
ATOM 1499 C C . VAL A 1 213 ? 36.941 7.664 -55.697 1.00 52.28 213 VAL A C 1
ATOM 1501 O O . VAL A 1 213 ? 36.829 6.460 -55.465 1.00 52.28 213 VAL A O 1
ATOM 1504 N N . THR A 1 214 ? 38.023 8.354 -55.328 1.00 52.00 214 THR A N 1
ATOM 1505 C CA . THR A 1 214 ? 39.059 7.807 -54.442 1.00 52.00 214 THR A CA 1
ATOM 1506 C C . THR A 1 214 ? 38.436 7.624 -53.066 1.00 52.00 214 THR A C 1
ATOM 1508 O O . THR A 1 214 ? 38.326 8.564 -52.278 1.00 52.00 214 THR A O 1
ATOM 1511 N N . ALA A 1 215 ? 37.936 6.419 -52.810 1.00 50.75 215 ALA A N 1
ATOM 1512 C CA . ALA A 1 215 ? 37.422 6.051 -51.509 1.00 50.75 215 ALA A CA 1
ATOM 1513 C C . ALA A 1 215 ? 38.519 6.292 -50.460 1.00 50.75 215 ALA A C 1
ATOM 1515 O O . ALA A 1 215 ? 39.707 6.101 -50.735 1.00 50.75 215 ALA A O 1
ATOM 1516 N N . LEU A 1 216 ? 38.112 6.721 -49.263 1.00 57.84 216 LEU A N 1
ATOM 1517 C CA . LEU A 1 216 ? 38.898 6.601 -48.030 1.00 57.84 216 LEU A CA 1
ATOM 1518 C C . LEU A 1 216 ? 39.760 5.332 -48.102 1.00 57.84 216 LEU A C 1
ATOM 1520 O O . LEU A 1 216 ? 39.238 4.317 -48.547 1.00 57.84 216 LEU A O 1
ATOM 1524 N N . GLY A 1 217 ? 41.042 5.382 -47.721 1.00 51.41 217 GLY A N 1
ATOM 1525 C CA . GLY A 1 217 ? 41.964 4.243 -47.829 1.00 51.41 217 GLY A CA 1
ATOM 1526 C C . GLY A 1 217 ? 41.385 2.972 -47.199 1.00 51.41 217 GLY A C 1
ATOM 1527 O O . GLY A 1 217 ? 41.497 2.758 -45.995 1.00 51.41 217 GLY A O 1
ATOM 1528 N N . ILE A 1 218 ? 40.737 2.166 -48.030 1.00 54.41 218 ILE A N 1
ATOM 1529 C CA . ILE A 1 218 ? 40.058 0.922 -47.704 1.00 54.41 218 ILE A CA 1
ATOM 1530 C C . ILE A 1 218 ? 40.935 -0.162 -48.314 1.00 54.41 218 ILE A C 1
ATOM 1532 O O . ILE A 1 218 ? 41.244 -0.124 -49.508 1.00 54.41 218 ILE A O 1
ATOM 1536 N N . THR A 1 219 ? 41.403 -1.092 -47.485 1.00 48.72 219 THR A N 1
ATOM 1537 C CA . THR A 1 219 ? 42.179 -2.244 -47.954 1.00 48.72 219 THR A CA 1
ATOM 1538 C C . THR A 1 219 ? 41.319 -3.126 -48.869 1.00 48.72 219 THR A C 1
ATOM 1540 O O . THR A 1 219 ? 40.094 -3.017 -48.873 1.00 48.72 219 THR A O 1
ATOM 1543 N N . SER A 1 220 ? 41.926 -4.002 -49.675 1.00 44.34 220 SER A N 1
ATOM 1544 C CA . SER A 1 220 ? 41.202 -4.841 -50.653 1.00 44.34 220 SER A CA 1
ATOM 1545 C C . SER A 1 220 ? 40.167 -5.800 -50.037 1.00 44.34 220 SER A C 1
ATOM 1547 O O . SER A 1 220 ? 39.370 -6.382 -50.767 1.00 44.34 220 SER A O 1
ATOM 1549 N N . ASP A 1 221 ? 40.165 -5.947 -48.710 1.00 45.22 221 ASP A N 1
ATOM 1550 C CA . ASP A 1 221 ? 39.207 -6.685 -47.881 1.00 45.22 221 ASP A CA 1
ATOM 1551 C C . ASP A 1 221 ? 38.161 -5.785 -47.179 1.00 45.22 221 ASP A C 1
ATOM 1553 O O . ASP A 1 221 ? 37.370 -6.279 -46.381 1.00 45.22 221 ASP A O 1
ATOM 1557 N N . GLY A 1 222 ? 38.110 -4.479 -47.475 1.00 41.03 222 GLY A N 1
ATOM 1558 C CA . GLY A 1 222 ? 37.032 -3.578 -47.040 1.00 41.03 222 GLY A CA 1
ATOM 1559 C C . GLY A 1 222 ? 37.246 -2.851 -45.704 1.00 41.03 222 GLY A C 1
ATOM 1560 O O . GLY A 1 222 ? 36.354 -2.124 -45.269 1.00 41.03 222 GLY A O 1
ATOM 1561 N N . TYR A 1 223 ? 38.404 -2.997 -45.050 1.00 45.62 223 TYR A N 1
ATOM 1562 C CA . TYR A 1 223 ? 38.664 -2.404 -43.731 1.00 45.62 223 TYR A CA 1
ATOM 1563 C C . TYR A 1 223 ? 39.327 -1.018 -43.806 1.00 45.62 223 TYR A C 1
ATOM 1565 O O . TYR A 1 223 ? 40.242 -0.777 -44.593 1.00 45.62 223 TYR A O 1
ATOM 1573 N N . VAL A 1 224 ? 38.925 -0.119 -42.900 1.00 59.97 224 VAL A N 1
ATOM 1574 C CA . VAL A 1 224 ? 39.643 1.134 -42.611 1.00 59.97 224 VAL A CA 1
ATOM 1575 C C . VAL A 1 224 ? 40.686 0.842 -41.526 1.00 59.97 224 VAL A C 1
ATOM 1577 O O . VAL A 1 224 ? 40.328 0.622 -40.369 1.00 59.97 224 VAL A O 1
ATOM 1580 N N . ARG A 1 225 ? 41.978 0.806 -41.876 1.00 49.78 225 ARG A N 1
ATOM 1581 C CA . ARG A 1 225 ? 43.090 0.646 -40.915 1.00 49.78 225 ARG A CA 1
ATOM 1582 C C . ARG A 1 225 ? 43.877 1.951 -40.779 1.00 49.78 225 ARG A C 1
ATOM 1584 O O . ARG A 1 225 ? 44.054 2.672 -41.757 1.00 49.78 225 ARG A O 1
ATOM 1591 N N . LYS A 1 226 ? 44.400 2.236 -39.578 1.00 43.00 226 LYS A N 1
ATOM 1592 C CA . LYS A 1 226 ? 45.422 3.278 -39.390 1.00 43.00 226 LYS A CA 1
ATOM 1593 C C . LYS A 1 226 ? 46.689 2.804 -40.103 1.00 43.00 226 LYS A C 1
ATOM 1595 O O . LYS A 1 226 ? 47.276 1.811 -39.679 1.00 43.00 226 LYS A O 1
ATOM 1600 N N . MET A 1 227 ? 47.073 3.466 -41.192 1.00 42.59 227 MET A N 1
ATOM 1601 C CA . MET A 1 227 ? 48.389 3.235 -41.787 1.00 42.59 227 MET A CA 1
ATOM 1602 C C . MET A 1 227 ? 49.447 3.698 -40.776 1.00 42.59 227 MET A C 1
ATOM 1604 O O . MET A 1 227 ? 49.291 4.767 -40.180 1.00 42.59 227 MET A O 1
ATOM 1608 N N . SER A 1 228 ? 50.436 2.840 -40.516 1.00 56.38 228 SER A N 1
ATOM 1609 C CA . SER A 1 228 ? 51.599 3.135 -39.668 1.00 56.38 228 SER A CA 1
ATOM 1610 C C . SER A 1 228 ? 52.392 4.315 -40.203 1.00 56.38 228 SER A C 1
ATOM 1612 O O . SER A 1 228 ? 52.613 4.311 -41.436 1.00 56.38 228 SER A O 1
#

pLDDT: mean 86.67, std 14.18, range [41.03, 98.19]

Secondary structure (DSSP, 8-state):
------HHHHHHHHHHHHHHHHHS-SSTTEEEETTEEEE--TT----SS-----S-----S-----S-----S----SS----SS-----S-----S-----S-----S-----S-----S----SS-----TT--EEETTTEEEETTSTTSEEEETTS-EEEEETTEEEEEETTEEEEEESSEEEEEETTEEEEEETTEEEEET----STT---SSB-TTS-B----

Sequence (228 aa):
MVMIDDPSRAYADLARRIKRLENASPLGYSSVSRGAVEILSQDGLIVEGSASVTGLLKGSGTLNWTGPANLNGKVSVGGNISATGTAEFGGKTTISGDADVSGKLNVTGDTRLRANTRIEGKATVEDDLTVTGGGKIKVGPSMVLDPSVASGAVVFSNGAQVFTNGNSIQIYKGSGVVQITNTEAVIQFGSYSVILNGSGIRLGGVGTGGSGVTALGITSDGYVRKMS